Protein AF-A0A2H1HZN2-F1 (afdb_monomer_lite)

Secondary structure (DSSP, 8-state):
-HHHHHHHHHHHHHHHHHHHHHHHHHHHHHHHHHHHHHHHHHHTT--EEEEEEESS-HHHHHTTTEEEEEEEEEPPPTTEEEEEEEEEEEETTEEEEEEEEEEEPPPSS-EEEEEPTTS-EEEEEEETTEEEEEEEEEETTEEEEEETTEEEEEEE-SS-EEEEEEEEETTEEEEEEEES-SSPPPP-

pLDDT: mean 92.07, std 8.64, range [35.72, 98.5]

Structure (mmCIF, N/CA/C/O backbone):
data_AF-A0A2H1HZN2-F1
#
_entry.id   AF-A0A2H1HZN2-F1
#
loop_
_atom_site.group_PDB
_atom_site.id
_atom_site.type_symbol
_atom_site.label_atom_id
_atom_site.label_alt_id
_atom_site.label_comp_id
_atom_site.label_asym_id
_atom_site.label_entity_id
_atom_site.label_seq_id
_atom_site.pdbx_PDB_ins_code
_atom_site.Cartn_x
_atom_site.Cartn_y
_atom_site.Cartn_z
_atom_site.occupancy
_atom_site.B_iso_or_equiv
_atom_site.auth_seq_id
_atom_site.auth_comp_id
_atom_site.auth_asym_id
_atom_site.auth_atom_id
_atom_site.pdbx_PDB_model_num
ATOM 1 N N . MET A 1 1 ? 46.932 28.465 -27.391 1.00 61.44 1 MET A N 1
ATOM 2 C CA . MET A 1 1 ? 45.785 28.699 -26.481 1.00 61.44 1 MET A CA 1
ATOM 3 C C . MET A 1 1 ? 44.425 28.491 -27.150 1.00 61.44 1 MET A C 1
ATOM 5 O O . MET A 1 1 ? 43.665 27.688 -26.638 1.00 61.44 1 MET A O 1
ATOM 9 N N . LYS A 1 2 ? 44.124 29.087 -28.319 1.00 73.25 2 LYS A N 1
ATOM 10 C CA . LYS A 1 2 ? 42.821 28.905 -29.011 1.00 73.25 2 LYS A CA 1
ATOM 11 C C . LYS A 1 2 ? 42.416 27.439 -29.262 1.00 73.25 2 LYS A C 1
ATOM 13 O O . LYS A 1 2 ? 41.291 27.071 -28.968 1.00 73.25 2 LYS A O 1
ATOM 18 N N . LYS A 1 3 ? 43.339 26.586 -29.731 1.00 77.88 3 LYS A N 1
ATOM 19 C CA . LYS A 1 3 ? 43.066 25.153 -29.976 1.00 77.88 3 LYS A CA 1
ATOM 20 C C . LYS A 1 3 ? 42.706 24.377 -28.699 1.00 77.88 3 LYS A C 1
ATOM 22 O O . LYS A 1 3 ? 41.824 23.535 -28.736 1.00 77.88 3 LYS A O 1
ATOM 27 N N . ALA A 1 4 ? 43.360 24.699 -27.580 1.00 79.75 4 ALA A N 1
ATOM 28 C CA . ALA A 1 4 ? 43.078 24.082 -26.284 1.00 79.75 4 ALA A CA 1
ATOM 29 C C . ALA A 1 4 ? 41.713 24.523 -25.731 1.00 79.75 4 ALA A C 1
ATOM 31 O O . ALA A 1 4 ? 40.980 23.701 -25.199 1.00 79.75 4 ALA A O 1
ATOM 32 N N . ILE A 1 5 ? 41.343 25.794 -25.926 1.00 83.25 5 ILE A N 1
ATOM 33 C CA . ILE A 1 5 ? 40.023 26.315 -25.541 1.00 83.25 5 ILE A CA 1
ATOM 34 C C . ILE A 1 5 ? 38.917 25.665 -26.381 1.00 83.25 5 ILE A C 1
ATOM 36 O O . ILE A 1 5 ? 37.919 25.232 -25.824 1.00 83.25 5 ILE A O 1
ATOM 40 N N . ILE A 1 6 ? 39.106 25.535 -27.700 1.00 85.00 6 ILE A N 1
ATOM 41 C CA . ILE A 1 6 ? 38.133 24.863 -28.578 1.00 85.00 6 ILE A CA 1
ATOM 42 C C . ILE A 1 6 ? 37.958 23.398 -28.167 1.00 85.00 6 ILE A C 1
ATOM 44 O O . ILE A 1 6 ? 36.830 22.948 -28.024 1.00 85.00 6 ILE A O 1
ATOM 48 N N . ALA A 1 7 ? 39.055 22.672 -27.919 1.00 86.31 7 ALA A N 1
ATOM 49 C CA . ALA A 1 7 ? 38.982 21.289 -27.454 1.00 86.31 7 ALA A CA 1
ATOM 50 C C . ALA A 1 7 ? 38.235 21.172 -26.116 1.00 86.31 7 ALA A C 1
ATOM 52 O O . ALA A 1 7 ? 37.372 20.313 -25.980 1.00 86.31 7 ALA A O 1
ATOM 53 N N . LEU A 1 8 ? 38.511 22.065 -25.159 1.00 90.56 8 LEU A N 1
ATOM 54 C CA . LEU A 1 8 ? 37.821 22.088 -23.868 1.00 90.56 8 LEU A CA 1
ATOM 55 C C . LEU A 1 8 ? 36.315 22.342 -24.027 1.00 90.56 8 LEU A C 1
ATOM 57 O O . LEU A 1 8 ? 35.516 21.619 -23.441 1.00 90.56 8 LEU A O 1
ATOM 61 N N . VAL A 1 9 ? 35.928 23.334 -24.836 1.00 89.81 9 VAL A N 1
ATOM 62 C CA . VAL A 1 9 ? 34.516 23.651 -25.106 1.00 89.81 9 VAL A CA 1
ATOM 63 C C . VAL A 1 9 ? 33.816 22.468 -25.771 1.00 89.81 9 VAL A C 1
ATOM 65 O O . VAL A 1 9 ? 32.748 22.071 -25.316 1.00 89.81 9 VAL A O 1
ATOM 68 N N . SER A 1 10 ? 34.432 21.851 -26.783 1.00 89.62 10 SER A N 1
ATOM 69 C CA . SER A 1 10 ? 33.869 20.667 -27.438 1.00 89.62 10 SER A CA 1
ATOM 70 C C . SER A 1 10 ? 33.675 19.506 -26.462 1.00 89.62 10 SER A C 1
ATOM 72 O O . SER A 1 10 ? 32.612 18.890 -26.455 1.00 89.62 10 SER A O 1
ATOM 74 N N . THR A 1 11 ? 34.659 19.230 -25.600 1.00 92.00 11 THR A N 1
ATOM 75 C CA . THR A 1 11 ? 34.545 18.178 -24.579 1.00 92.00 11 THR A CA 1
ATOM 76 C C . THR A 1 11 ? 33.415 18.474 -23.593 1.00 92.00 11 THR A C 1
ATOM 78 O O . THR A 1 11 ? 32.626 17.583 -23.291 1.00 92.00 11 THR A O 1
ATOM 81 N N . LEU A 1 12 ? 33.282 19.721 -23.131 1.00 91.81 12 LEU A N 1
ATOM 82 C CA . LEU A 1 12 ? 32.188 20.122 -22.240 1.00 91.81 12 LEU A CA 1
ATOM 83 C C . LEU A 1 12 ? 30.815 19.966 -22.908 1.00 91.81 12 LEU A C 1
ATOM 85 O O . LEU A 1 12 ? 29.891 19.465 -22.272 1.00 91.81 12 LEU A O 1
ATOM 89 N N . CYS A 1 13 ? 30.682 20.325 -24.189 1.00 91.81 13 CYS A N 1
ATOM 90 C CA . CYS A 1 13 ? 29.445 20.117 -24.944 1.00 91.81 13 CYS A CA 1
ATOM 91 C C . CYS A 1 13 ? 29.079 18.630 -25.058 1.00 91.81 13 CYS A C 1
ATOM 93 O O . CYS A 1 13 ? 27.914 18.279 -24.885 1.00 91.81 13 CYS A O 1
ATOM 95 N N . ILE A 1 14 ? 30.060 17.755 -25.305 1.00 93.06 14 ILE A N 1
ATOM 96 C CA . ILE A 1 14 ? 29.836 16.302 -25.379 1.00 93.06 14 ILE A CA 1
ATOM 97 C C . ILE A 1 14 ? 29.375 15.759 -24.024 1.00 93.06 14 ILE A C 1
ATOM 99 O O . ILE A 1 14 ? 28.414 14.996 -23.969 1.00 93.06 14 ILE A O 1
ATOM 103 N N . ILE A 1 15 ? 30.017 16.175 -22.929 1.00 93.06 15 ILE A N 1
ATOM 104 C CA . ILE A 1 15 ? 29.627 15.762 -21.575 1.00 93.06 15 ILE A CA 1
ATOM 105 C C . ILE A 1 15 ? 28.197 16.221 -21.267 1.00 93.06 15 ILE A C 1
ATOM 107 O O . ILE A 1 15 ? 27.388 15.421 -20.805 1.00 93.06 15 ILE A O 1
ATOM 111 N N . ALA A 1 16 ? 27.860 17.478 -21.565 1.00 91.12 16 ALA A N 1
ATOM 112 C CA . ALA A 1 16 ? 26.515 18.006 -21.347 1.00 91.12 16 ALA A CA 1
ATOM 113 C C . ALA A 1 16 ? 25.455 17.239 -22.157 1.00 91.12 16 ALA A C 1
ATOM 115 O O . ALA A 1 16 ? 24.405 16.894 -21.617 1.00 91.12 16 ALA A O 1
ATOM 116 N N . ALA A 1 17 ? 25.746 16.917 -23.421 1.00 92.06 17 ALA A N 1
ATOM 117 C CA . ALA A 1 17 ? 24.857 16.120 -24.263 1.00 92.06 17 ALA A CA 1
ATOM 118 C C . ALA A 1 17 ? 24.671 14.693 -23.723 1.00 92.06 17 ALA A C 1
ATOM 120 O O . ALA A 1 17 ? 23.546 14.201 -23.676 1.00 92.06 17 ALA A O 1
ATOM 121 N N . ALA A 1 18 ? 25.749 14.047 -23.267 1.00 92.31 18 ALA A N 1
ATOM 122 C CA . ALA A 1 18 ? 25.690 12.707 -22.686 1.00 92.31 18 ALA A CA 1
ATOM 123 C C . ALA A 1 18 ? 24.858 12.676 -21.395 1.00 92.31 18 ALA A C 1
ATOM 125 O O . ALA A 1 18 ? 24.018 11.797 -21.222 1.00 92.31 18 ALA A O 1
ATOM 126 N N . ILE A 1 19 ? 25.037 13.667 -20.516 1.00 93.00 19 ILE A N 1
ATOM 127 C CA . ILE A 1 19 ? 24.232 13.812 -19.297 1.00 93.00 19 ILE A CA 1
ATOM 128 C C . ILE A 1 19 ? 22.758 14.038 -19.655 1.00 93.00 19 ILE A C 1
ATOM 130 O O . ILE A 1 19 ? 21.888 13.375 -19.097 1.00 93.00 19 ILE A O 1
ATOM 134 N N . GLY A 1 20 ? 22.471 14.928 -20.610 1.00 91.38 20 GLY A N 1
ATOM 135 C CA . GLY A 1 20 ? 21.105 15.176 -21.077 1.00 91.38 20 GLY A CA 1
ATOM 136 C C . GLY A 1 20 ? 20.430 13.913 -21.617 1.00 91.38 20 GLY A C 1
ATOM 137 O O . GLY A 1 20 ? 19.297 13.619 -21.246 1.00 91.38 20 GLY A O 1
ATOM 138 N N . ALA A 1 21 ? 21.145 13.124 -22.423 1.00 92.31 21 ALA A N 1
ATOM 139 C CA . ALA A 1 21 ? 20.649 11.849 -22.934 1.00 92.31 21 ALA A CA 1
ATOM 140 C C . ALA A 1 21 ? 20.349 10.843 -21.808 1.00 92.31 21 ALA A C 1
ATOM 142 O O . ALA A 1 21 ? 19.319 10.175 -21.857 1.00 92.31 21 ALA A O 1
ATOM 143 N N . LEU A 1 22 ? 21.193 10.773 -20.770 1.00 92.75 22 LEU A N 1
ATOM 144 C CA . LEU A 1 22 ? 20.953 9.911 -19.605 1.00 92.75 22 LEU A CA 1
ATOM 145 C C . LEU A 1 22 ? 19.683 10.303 -18.843 1.00 92.75 22 LEU A C 1
ATOM 147 O O . LEU A 1 22 ? 18.920 9.424 -18.460 1.00 92.75 22 LEU A O 1
ATOM 151 N N . PHE A 1 23 ? 19.420 11.600 -18.651 1.00 92.44 23 PHE A N 1
ATOM 152 C CA . PHE A 1 23 ? 18.186 12.056 -18.000 1.00 92.44 23 PHE A CA 1
ATOM 153 C C . PHE A 1 23 ? 16.933 11.707 -18.806 1.00 92.44 23 PHE A C 1
ATOM 155 O O . PHE A 1 23 ? 15.940 11.266 -18.230 1.00 92.44 23 PHE A O 1
ATOM 162 N N . VAL A 1 24 ? 16.978 11.885 -20.129 1.00 93.88 24 VAL A N 1
ATOM 163 C CA . VAL A 1 24 ? 15.860 11.512 -21.009 1.00 93.88 24 VAL A CA 1
ATOM 164 C C . VAL A 1 24 ? 15.622 10.006 -20.958 1.00 93.88 24 VAL A C 1
ATOM 166 O O . VAL A 1 24 ? 14.480 9.577 -20.820 1.00 93.88 24 VAL A O 1
ATOM 169 N N . TRP A 1 25 ? 16.687 9.206 -21.016 1.00 93.69 25 TRP A N 1
ATOM 170 C CA . TRP A 1 25 ? 16.576 7.753 -20.958 1.00 93.69 25 TRP A CA 1
ATOM 171 C C . TRP A 1 25 ? 16.045 7.260 -19.609 1.00 93.69 25 TRP A C 1
ATOM 173 O O . TRP A 1 25 ? 15.192 6.379 -19.575 1.00 93.69 25 TRP A O 1
ATOM 183 N N . GLU A 1 26 ? 16.477 7.866 -18.504 1.00 93.94 26 GLU A N 1
ATOM 184 C CA . GLU A 1 26 ? 15.952 7.583 -17.164 1.00 93.94 26 GLU A CA 1
ATOM 185 C C . GLU A 1 26 ? 14.452 7.872 -17.076 1.00 93.94 26 GLU A C 1
ATOM 187 O O . GLU A 1 26 ? 13.694 7.051 -16.565 1.00 93.94 26 GLU A O 1
ATOM 192 N N . HIS A 1 27 ? 14.006 9.005 -17.623 1.00 92.19 27 HIS A N 1
ATOM 193 C CA . HIS A 1 27 ? 12.590 9.356 -17.636 1.00 92.19 27 HIS A CA 1
ATOM 194 C C . HIS A 1 27 ? 11.760 8.409 -18.514 1.00 92.19 27 HIS A C 1
ATOM 196 O O . HIS A 1 27 ? 10.714 7.939 -18.080 1.00 92.19 27 HIS A O 1
ATOM 202 N N . GLN A 1 28 ? 12.241 8.077 -19.715 1.00 94.12 28 GLN A N 1
ATOM 203 C CA . GLN A 1 28 ? 11.567 7.119 -20.598 1.00 94.12 28 GLN A CA 1
ATOM 204 C C . GLN A 1 28 ? 11.519 5.710 -20.000 1.00 94.12 28 GLN A C 1
ATOM 206 O O . GLN A 1 28 ? 10.521 5.019 -20.166 1.00 94.12 28 GLN A O 1
ATOM 211 N N . SER A 1 29 ? 12.566 5.300 -19.281 1.00 93.81 29 SER A N 1
ATOM 212 C CA . SER A 1 29 ? 12.600 4.006 -18.591 1.00 93.81 29 SER A CA 1
ATOM 213 C C . SER A 1 29 ? 11.562 3.946 -17.474 1.00 93.81 29 SER A C 1
ATOM 215 O O . SER A 1 29 ? 10.915 2.919 -17.319 1.00 93.81 29 SER A O 1
ATOM 217 N N . LYS A 1 30 ? 11.353 5.051 -16.739 1.00 93.69 30 LYS A N 1
ATOM 218 C CA . LYS A 1 30 ? 10.265 5.145 -15.756 1.00 93.69 30 LYS A CA 1
ATOM 219 C C . LYS A 1 30 ? 8.899 4.953 -16.422 1.00 93.69 30 LYS A C 1
ATOM 221 O O . LYS A 1 30 ? 8.157 4.078 -16.002 1.00 93.69 30 LYS A O 1
ATOM 226 N N . LEU A 1 31 ? 8.613 5.713 -17.484 1.00 93.50 31 LEU A N 1
ATOM 227 C CA . LEU A 1 31 ? 7.335 5.626 -18.203 1.00 93.50 31 LEU A CA 1
ATOM 228 C C . LEU A 1 31 ? 7.083 4.227 -18.784 1.00 93.50 31 LEU A C 1
ATOM 230 O O . LEU A 1 31 ? 5.956 3.751 -18.769 1.00 93.50 31 LEU A O 1
ATOM 234 N N . ALA A 1 32 ? 8.128 3.560 -19.283 1.00 93.38 32 ALA A N 1
ATOM 235 C CA . ALA A 1 32 ? 8.012 2.195 -19.789 1.00 93.38 32 ALA A CA 1
ATOM 236 C C . ALA A 1 32 ? 7.636 1.200 -18.679 1.00 93.38 32 ALA A C 1
ATOM 238 O O . ALA A 1 32 ? 6.775 0.357 -18.897 1.00 93.38 32 ALA A O 1
ATOM 239 N N . LEU A 1 33 ? 8.240 1.316 -17.491 1.00 93.69 33 LEU A N 1
ATOM 240 C CA . LEU A 1 33 ? 7.896 0.467 -16.346 1.00 93.69 33 LEU A CA 1
ATOM 241 C C . LEU A 1 33 ? 6.492 0.773 -15.807 1.00 93.69 33 LEU A C 1
ATOM 243 O O . LEU A 1 33 ? 5.768 -0.151 -15.459 1.00 93.69 33 LEU A O 1
ATOM 247 N N . GLU A 1 34 ? 6.090 2.046 -15.758 1.00 94.75 34 GLU A N 1
ATOM 248 C CA . GLU A 1 34 ? 4.724 2.435 -15.371 1.00 94.75 34 GLU A CA 1
ATOM 249 C C . GLU A 1 34 ? 3.688 1.858 -16.340 1.00 94.75 34 GLU A C 1
ATOM 251 O O . GLU A 1 34 ? 2.706 1.286 -15.887 1.00 94.75 34 GLU A O 1
ATOM 256 N N . SER A 1 35 ? 3.957 1.906 -17.649 1.00 93.44 35 SER A N 1
ATOM 257 C CA . SER A 1 35 ? 3.099 1.295 -18.673 1.00 93.44 35 SER A CA 1
ATOM 258 C C . SER A 1 35 ? 2.982 -0.224 -18.517 1.00 93.44 35 SER A C 1
ATOM 260 O O . SER A 1 35 ? 1.902 -0.761 -18.712 1.00 93.44 35 SER A O 1
ATOM 262 N N . GLN A 1 36 ? 4.057 -0.930 -18.144 1.00 92.69 36 GLN A N 1
ATOM 263 C CA . GLN A 1 36 ? 3.981 -2.375 -17.879 1.00 92.69 36 GLN A CA 1
ATOM 264 C C . GLN A 1 36 ? 3.103 -2.695 -16.667 1.00 92.69 36 GLN A C 1
ATOM 266 O O . GLN A 1 36 ? 2.398 -3.700 -16.656 1.00 92.69 36 GLN A O 1
ATOM 271 N N . VAL A 1 37 ? 3.167 -1.854 -15.631 1.00 94.06 37 VAL A N 1
ATOM 272 C CA . VAL A 1 37 ? 2.307 -2.003 -14.454 1.00 94.06 37 VAL A CA 1
ATOM 273 C C . VAL A 1 37 ? 0.859 -1.690 -14.814 1.00 94.06 37 VAL A C 1
ATOM 275 O O . VAL A 1 37 ? -0.022 -2.416 -14.375 1.00 94.06 37 VAL A O 1
ATOM 278 N N . GLU A 1 38 ? 0.608 -0.663 -15.623 1.00 94.25 38 GLU A N 1
ATOM 279 C CA . GLU A 1 38 ? -0.727 -0.342 -16.141 1.00 94.25 38 GLU A CA 1
ATOM 280 C C . GLU A 1 38 ? -1.320 -1.529 -16.916 1.00 94.25 38 GLU A C 1
ATOM 282 O O . GLU A 1 38 ? -2.392 -2.003 -16.555 1.00 94.25 38 GLU A O 1
ATOM 287 N N . ASP A 1 39 ? -0.572 -2.110 -17.863 1.00 92.75 39 ASP A N 1
ATOM 288 C CA . ASP A 1 39 ? -1.002 -3.298 -18.618 1.00 92.75 39 ASP A CA 1
ATOM 289 C C . ASP A 1 39 ? -1.309 -4.498 -17.698 1.00 92.75 39 ASP A C 1
ATOM 291 O O . ASP A 1 39 ? -2.273 -5.238 -17.916 1.00 92.75 39 ASP A O 1
ATOM 295 N N . PHE A 1 40 ? -0.491 -4.703 -16.656 1.00 92.69 40 PHE A N 1
ATOM 296 C CA . PHE A 1 40 ? -0.736 -5.732 -15.647 1.00 92.69 40 PHE A CA 1
ATOM 297 C C . PHE A 1 40 ? -2.048 -5.472 -14.897 1.00 92.69 40 PHE A C 1
ATOM 299 O O . PHE A 1 40 ? -2.872 -6.374 -14.797 1.00 92.69 40 PHE A O 1
ATOM 306 N N . LEU A 1 41 ? -2.273 -4.251 -14.406 1.00 92.25 41 LEU A N 1
ATOM 307 C CA . LEU A 1 41 ? -3.475 -3.890 -13.647 1.00 92.25 41 LEU A CA 1
ATOM 308 C C . LEU A 1 41 ? -4.754 -3.940 -14.495 1.00 92.25 41 LEU A C 1
ATOM 310 O O . LEU A 1 41 ? -5.794 -4.375 -13.995 1.00 92.25 41 LEU A O 1
ATOM 314 N N . ASP A 1 42 ? -4.670 -3.574 -15.773 1.00 91.06 42 ASP A N 1
ATOM 315 C CA . ASP A 1 42 ? -5.772 -3.688 -16.731 1.00 91.06 42 ASP A CA 1
ATOM 316 C C . ASP A 1 42 ? -6.197 -5.151 -16.912 1.00 91.06 42 ASP A C 1
ATOM 318 O O . ASP A 1 42 ? -7.389 -5.470 -16.900 1.00 91.06 42 ASP A O 1
ATOM 322 N N . ALA A 1 43 ? -5.232 -6.075 -16.995 1.00 88.38 43 ALA A N 1
ATOM 323 C CA . ALA A 1 43 ? -5.516 -7.511 -17.026 1.00 88.38 43 ALA A CA 1
ATOM 324 C C . ALA A 1 43 ? -6.193 -8.016 -15.733 1.00 88.38 43 ALA A C 1
ATOM 326 O O . ALA A 1 43 ? -6.837 -9.067 -15.742 1.00 88.38 43 ALA A O 1
ATOM 327 N N . CYS A 1 44 ? -6.072 -7.258 -14.642 1.00 86.50 44 CYS A N 1
ATOM 328 C CA . CYS A 1 44 ? -6.643 -7.532 -13.327 1.00 86.50 44 CYS A CA 1
ATOM 329 C C . CYS A 1 44 ? -7.977 -6.831 -13.046 1.00 86.50 44 CYS A C 1
ATOM 331 O O . CYS A 1 44 ? -8.449 -6.907 -11.908 1.00 86.50 44 CYS A O 1
ATOM 333 N N . ASP A 1 45 ? -8.558 -6.113 -14.016 1.00 87.62 45 ASP A N 1
ATOM 334 C CA . ASP A 1 45 ? -9.752 -5.269 -13.814 1.00 87.62 45 ASP A CA 1
ATOM 335 C C . ASP A 1 45 ? -9.598 -4.315 -12.604 1.00 87.62 45 ASP A C 1
ATOM 337 O O . ASP A 1 45 ? -10.498 -4.139 -11.768 1.00 87.62 45 ASP A O 1
ATOM 341 N N . THR A 1 46 ? -8.390 -3.761 -12.456 1.00 88.44 46 THR A N 1
ATOM 342 C CA . THR A 1 46 ? -8.010 -2.897 -11.337 1.00 88.44 46 THR A CA 1
ATOM 343 C C . THR A 1 46 ? -7.696 -1.494 -11.832 1.00 88.44 46 THR A C 1
ATOM 345 O O . THR A 1 46 ? -6.645 -1.244 -12.409 1.00 88.44 46 THR A O 1
ATOM 348 N N . ASP A 1 47 ? -8.591 -0.556 -11.531 1.00 87.06 47 ASP A N 1
ATOM 349 C CA . ASP A 1 47 ? -8.427 0.840 -11.922 1.00 87.06 47 ASP A CA 1
ATOM 350 C C . ASP A 1 47 ? -7.425 1.566 -11.008 1.00 87.06 47 ASP A C 1
ATOM 352 O O . ASP A 1 47 ? -7.689 1.810 -9.821 1.00 87.06 47 ASP A O 1
ATOM 356 N N . ALA A 1 48 ? -6.285 1.962 -11.575 1.00 92.38 48 ALA A N 1
ATOM 357 C CA . ALA A 1 48 ? -5.319 2.831 -10.916 1.00 92.38 48 ALA A CA 1
ATOM 358 C C . ALA A 1 48 ? -5.664 4.311 -11.124 1.00 92.38 48 ALA A C 1
ATOM 360 O O . ALA A 1 48 ? -5.963 4.764 -12.226 1.00 92.38 48 ALA A O 1
ATOM 361 N N . THR A 1 49 ? -5.557 5.099 -10.059 1.00 93.69 49 THR A N 1
ATOM 362 C CA . THR A 1 49 ? -5.634 6.568 -10.126 1.00 93.69 49 THR A CA 1
ATOM 363 C C . THR A 1 49 ? -4.253 7.212 -10.226 1.00 93.69 49 THR A C 1
ATOM 365 O O . THR A 1 49 ? -4.117 8.317 -10.753 1.00 93.69 49 THR A O 1
ATOM 368 N N . SER A 1 50 ? -3.227 6.520 -9.729 1.00 95.56 50 SER A N 1
ATOM 369 C CA . SER A 1 50 ? -1.823 6.917 -9.801 1.00 95.56 50 SER A CA 1
ATOM 370 C C . SER A 1 50 ? -0.935 5.677 -9.718 1.00 95.56 50 SER A C 1
ATOM 372 O O . SER A 1 50 ? -1.237 4.751 -8.967 1.00 95.56 50 SER A O 1
ATOM 374 N N . ILE A 1 51 ? 0.171 5.675 -10.462 1.00 96.00 51 ILE A N 1
ATOM 375 C CA . ILE A 1 51 ? 1.194 4.624 -10.458 1.00 96.00 51 ILE A CA 1
ATOM 376 C C . ILE A 1 51 ? 2.540 5.307 -10.210 1.00 96.00 51 ILE A C 1
ATOM 378 O O . ILE A 1 51 ? 2.863 6.294 -10.865 1.00 96.00 51 ILE A O 1
ATOM 382 N N . ASP A 1 52 ? 3.324 4.798 -9.260 1.00 95.12 52 ASP A N 1
ATOM 383 C CA . ASP A 1 52 ? 4.686 5.264 -8.999 1.00 95.12 52 ASP A CA 1
ATOM 384 C C . ASP A 1 52 ? 5.643 4.087 -8.804 1.00 95.12 52 ASP A C 1
ATOM 386 O O . ASP A 1 52 ? 5.738 3.477 -7.730 1.00 95.12 52 ASP A O 1
ATOM 390 N N . VAL A 1 53 ? 6.382 3.777 -9.869 1.00 93.69 53 VAL A N 1
ATOM 391 C CA . VAL A 1 53 ? 7.444 2.768 -9.842 1.00 93.69 53 VAL A CA 1
ATOM 392 C C . VAL A 1 53 ? 8.596 3.282 -8.987 1.00 93.69 53 VAL A C 1
ATOM 394 O O . VAL A 1 53 ? 9.170 4.339 -9.254 1.00 93.69 53 VAL A O 1
ATOM 397 N N . HIS A 1 54 ? 8.963 2.514 -7.967 1.00 90.31 54 HIS A N 1
ATOM 398 C CA . HIS A 1 54 ? 10.069 2.812 -7.071 1.00 90.31 54 HIS A CA 1
ATOM 399 C C . HIS A 1 54 ? 11.344 2.054 -7.443 1.00 90.31 54 HIS A C 1
ATOM 401 O O . HIS A 1 54 ? 11.332 1.004 -8.078 1.00 90.31 54 HIS A O 1
ATOM 407 N N . GLY A 1 55 ? 12.476 2.599 -6.990 1.00 83.62 55 GLY A N 1
ATOM 408 C CA . GLY A 1 55 ? 13.800 2.022 -7.218 1.00 83.62 55 GLY A CA 1
ATOM 409 C C . GLY A 1 55 ? 14.523 2.694 -8.380 1.00 83.62 55 GLY A C 1
ATOM 410 O O . GLY A 1 55 ? 14.441 2.282 -9.528 1.00 83.62 55 GLY A O 1
ATOM 411 N N . ARG A 1 56 ? 15.305 3.732 -8.077 1.00 86.69 56 ARG A N 1
ATOM 412 C CA . ARG A 1 56 ? 16.199 4.366 -9.057 1.00 86.69 56 ARG A CA 1
ATOM 413 C C . ARG A 1 56 ? 17.572 3.682 -9.069 1.00 86.69 56 ARG A C 1
ATOM 415 O O . ARG A 1 56 ? 18.019 3.240 -8.009 1.00 86.69 56 ARG A O 1
ATOM 422 N N . PRO A 1 57 ? 18.294 3.664 -10.206 1.00 89.00 57 PRO A N 1
ATOM 423 C CA . PRO A 1 57 ? 17.927 4.248 -11.502 1.00 89.00 57 PRO A CA 1
ATOM 424 C C . PRO A 1 57 ? 17.033 3.330 -12.351 1.00 89.00 57 PRO A C 1
ATOM 426 O O . PRO A 1 57 ? 17.324 2.142 -12.491 1.00 89.00 57 PRO A O 1
ATOM 429 N N . TYR A 1 58 ? 15.999 3.895 -12.974 1.00 91.25 58 TYR A N 1
ATOM 430 C CA . TYR A 1 58 ? 14.990 3.157 -13.748 1.00 91.25 58 TYR A CA 1
ATOM 431 C C . TYR A 1 58 ? 15.560 2.445 -14.975 1.00 91.25 58 TYR A C 1
ATOM 433 O O . TYR A 1 58 ? 15.068 1.384 -15.347 1.00 91.25 58 TYR A O 1
ATOM 441 N N . ILE A 1 59 ? 16.630 2.973 -15.577 1.00 90.06 59 ILE A N 1
ATOM 442 C CA . ILE A 1 59 ? 17.277 2.344 -16.744 1.00 90.06 59 ILE A CA 1
ATOM 443 C C . ILE A 1 59 ? 17.690 0.894 -16.451 1.00 90.06 59 ILE A C 1
ATOM 445 O O . ILE A 1 59 ? 17.547 0.027 -17.309 1.00 90.06 59 ILE A O 1
ATOM 449 N N . LEU A 1 60 ? 18.196 0.606 -15.245 1.00 90.62 60 LEU A N 1
ATOM 450 C CA . LEU A 1 60 ? 18.647 -0.746 -14.892 1.00 90.62 60 LEU A CA 1
ATOM 451 C C . LEU A 1 60 ? 17.487 -1.735 -14.761 1.00 90.62 60 LEU A C 1
ATOM 453 O O . LEU A 1 60 ? 17.656 -2.911 -15.072 1.00 90.62 60 LEU A O 1
ATOM 457 N N . TYR A 1 61 ? 16.339 -1.247 -14.303 1.00 89.50 61 TYR A N 1
ATOM 458 C CA . TYR A 1 61 ? 15.109 -2.013 -14.143 1.00 89.50 61 TYR A CA 1
ATOM 459 C C . TYR A 1 61 ? 14.446 -2.269 -15.497 1.00 89.50 61 TYR A C 1
ATOM 461 O O . TYR A 1 61 ? 14.175 -3.417 -15.833 1.00 89.50 61 TYR A O 1
ATOM 469 N N . ALA A 1 62 ? 14.342 -1.241 -16.345 1.00 88.88 62 ALA A N 1
ATOM 470 C CA . ALA A 1 62 ? 13.841 -1.378 -17.712 1.00 88.88 62 ALA A CA 1
ATOM 471 C C . ALA A 1 62 ? 14.712 -2.313 -18.573 1.00 88.88 62 ALA A C 1
ATOM 473 O O . ALA A 1 62 ? 14.194 -3.083 -19.370 1.00 88.88 62 ALA A O 1
ATOM 474 N N . MET A 1 63 ? 16.039 -2.315 -18.391 1.00 89.69 63 MET A N 1
ATOM 475 C CA . MET A 1 63 ? 16.927 -3.276 -19.070 1.00 89.69 63 MET A CA 1
ATOM 476 C C . MET A 1 63 ? 16.682 -4.738 -18.678 1.00 89.69 63 MET A C 1
ATOM 478 O O . MET A 1 63 ? 17.072 -5.634 -19.426 1.00 89.69 63 MET A O 1
ATOM 482 N N . ARG A 1 64 ? 16.123 -4.977 -17.490 1.00 89.19 64 ARG A N 1
ATOM 483 C CA . ARG A 1 64 ? 15.790 -6.309 -16.973 1.00 89.19 64 ARG A CA 1
ATOM 484 C C . ARG A 1 64 ? 14.324 -6.668 -17.176 1.00 89.19 64 ARG A C 1
ATOM 486 O O . ARG A 1 64 ? 13.949 -7.766 -16.793 1.00 89.19 64 ARG A O 1
ATOM 493 N N . ASP A 1 65 ? 13.545 -5.749 -17.741 1.00 88.31 65 ASP A N 1
ATOM 494 C CA . ASP A 1 65 ? 12.096 -5.865 -17.874 1.00 88.31 65 ASP A CA 1
ATOM 495 C C . ASP A 1 65 ? 11.408 -6.184 -16.536 1.00 88.31 65 ASP A C 1
ATOM 497 O O . ASP A 1 65 ? 10.591 -7.094 -16.419 1.00 88.31 65 ASP A O 1
ATOM 501 N N . SER A 1 66 ? 11.839 -5.484 -15.478 1.00 90.88 66 SER A N 1
ATOM 502 C CA . SER A 1 66 ? 11.388 -5.765 -14.116 1.00 90.88 66 SER A CA 1
ATOM 503 C C . SER A 1 66 ? 11.218 -4.501 -13.278 1.00 90.88 66 SER A C 1
ATOM 505 O O . SER A 1 66 ? 12.154 -3.704 -13.217 1.00 90.88 66 SER A O 1
ATOM 507 N N . ALA A 1 67 ? 10.114 -4.369 -12.543 1.00 90.25 67 ALA A N 1
ATOM 508 C CA . ALA A 1 67 ? 9.893 -3.324 -11.539 1.00 90.25 67 ALA A CA 1
ATOM 509 C C . ALA A 1 67 ? 9.848 -3.933 -10.129 1.00 90.25 67 ALA A C 1
ATOM 511 O O . ALA A 1 67 ? 8.929 -4.678 -9.820 1.00 90.25 67 ALA A O 1
ATOM 512 N N . ASP A 1 68 ? 10.817 -3.626 -9.259 1.00 91.75 68 ASP A N 1
ATOM 513 C CA . ASP A 1 68 ? 10.947 -4.278 -7.939 1.00 91.75 68 ASP A CA 1
ATOM 514 C C . ASP A 1 68 ? 9.828 -3.917 -6.949 1.00 91.75 68 ASP A C 1
ATOM 516 O O . ASP A 1 68 ? 9.400 -4.758 -6.155 1.00 91.75 68 ASP A O 1
ATOM 520 N N . LEU A 1 69 ? 9.380 -2.664 -6.957 1.00 95.56 69 LEU A N 1
ATOM 521 C CA . LEU A 1 69 ? 8.277 -2.202 -6.127 1.00 95.56 69 LEU A CA 1
ATOM 522 C C . LEU A 1 69 ? 7.559 -1.064 -6.836 1.00 95.56 69 LEU A C 1
ATOM 524 O O . LEU A 1 69 ? 8.188 -0.070 -7.195 1.00 95.56 69 LEU A O 1
ATOM 528 N N . THR A 1 70 ? 6.246 -1.179 -6.955 1.00 96.00 70 THR A N 1
ATOM 529 C CA . THR A 1 70 ? 5.401 -0.116 -7.493 1.00 96.00 70 THR A CA 1
ATOM 530 C C . THR A 1 70 ? 4.292 0.192 -6.508 1.00 96.00 70 THR A C 1
ATOM 532 O O . THR A 1 70 ? 3.624 -0.724 -6.031 1.00 96.00 70 THR A O 1
ATOM 535 N N . TYR A 1 71 ? 4.098 1.476 -6.210 1.00 96.62 71 TYR A N 1
ATOM 536 C CA . TYR A 1 71 ? 2.944 1.950 -5.453 1.00 96.62 71 TYR A CA 1
ATOM 537 C C . TYR A 1 71 ? 1.849 2.354 -6.430 1.00 96.62 71 TYR A C 1
ATOM 539 O O . TYR A 1 71 ? 2.103 3.093 -7.379 1.00 96.62 71 TYR A O 1
ATOM 547 N N . VAL A 1 72 ? 0.643 1.867 -6.193 1.00 97.25 72 VAL A N 1
ATOM 548 C CA . VAL A 1 72 ? -0.524 2.090 -7.038 1.00 97.25 72 VAL A CA 1
ATOM 549 C C . VAL A 1 72 ? -1.637 2.610 -6.144 1.00 97.25 72 VAL A C 1
ATOM 551 O O . VAL A 1 72 ? -2.094 1.897 -5.255 1.00 97.25 72 VAL A O 1
ATOM 554 N N . ASP A 1 73 ? -2.070 3.845 -6.357 1.00 96.75 73 ASP A N 1
ATOM 555 C CA . ASP A 1 73 ? -3.217 4.388 -5.633 1.00 96.75 73 ASP A CA 1
ATOM 556 C C . ASP A 1 73 ? -4.499 3.977 -6.362 1.00 96.75 73 ASP A C 1
ATOM 558 O O . ASP A 1 73 ? -4.662 4.239 -7.558 1.00 96.75 73 ASP A O 1
ATOM 562 N N . LEU A 1 74 ? -5.414 3.337 -5.644 1.00 95.38 74 LEU A N 1
ATOM 563 C CA . LEU A 1 74 ? -6.673 2.830 -6.178 1.00 95.38 74 LEU A CA 1
ATOM 564 C C . LEU A 1 74 ? -7.810 3.833 -5.974 1.00 95.38 74 LEU A C 1
ATOM 566 O O . LEU A 1 74 ? -7.736 4.750 -5.151 1.00 95.38 74 LEU A O 1
ATOM 570 N N . ALA A 1 75 ? -8.892 3.649 -6.729 1.00 93.62 75 ALA A N 1
ATOM 571 C CA . ALA A 1 75 ? -10.110 4.418 -6.521 1.00 93.62 75 ALA A CA 1
ATOM 572 C C . ALA A 1 75 ? -10.685 4.164 -5.116 1.00 93.62 75 ALA A C 1
ATOM 574 O O . ALA A 1 75 ? -10.851 3.021 -4.689 1.00 93.62 75 ALA A O 1
ATOM 575 N N . LEU A 1 76 ? -11.016 5.245 -4.407 1.00 94.69 76 LEU A N 1
ATOM 576 C CA . LEU A 1 76 ? -11.546 5.162 -3.049 1.00 94.69 76 LEU A CA 1
ATOM 577 C C . LEU A 1 76 ? -12.979 4.627 -3.036 1.00 94.69 76 LEU A C 1
ATOM 579 O O . LEU A 1 76 ? -13.816 5.005 -3.859 1.00 94.69 76 LEU A O 1
ATOM 583 N N . GLN A 1 77 ? -13.273 3.814 -2.028 1.00 94.81 77 GLN A N 1
ATOM 584 C CA . GLN A 1 77 ? -14.631 3.405 -1.685 1.00 94.81 77 GLN A CA 1
ATOM 585 C C . GLN A 1 77 ? -15.168 4.261 -0.528 1.00 94.81 77 GLN A C 1
ATOM 587 O O . GLN A 1 77 ? -14.414 4.919 0.193 1.00 94.81 77 GLN A O 1
ATOM 592 N N . ALA A 1 78 ? -16.488 4.278 -0.344 1.00 93.69 78 ALA A N 1
ATOM 593 C CA . ALA A 1 78 ? -17.111 5.058 0.723 1.00 93.69 78 ALA A CA 1
ATOM 594 C C . ALA A 1 78 ? -16.568 4.655 2.110 1.00 93.69 78 ALA A C 1
ATOM 596 O O . ALA A 1 78 ? -16.513 3.472 2.432 1.00 93.69 78 ALA A O 1
ATOM 597 N N . GLY A 1 79 ? -16.192 5.644 2.929 1.00 93.19 79 GLY A N 1
ATOM 598 C CA . GLY A 1 79 ? -15.605 5.426 4.259 1.00 93.19 79 GLY A CA 1
ATOM 599 C C . GLY A 1 79 ? -14.101 5.127 4.257 1.00 93.19 79 GLY A C 1
ATOM 600 O O . GLY A 1 79 ? -13.553 4.778 5.303 1.00 93.19 79 GLY A O 1
ATOM 601 N N . THR A 1 80 ? -13.437 5.253 3.102 1.00 97.00 80 THR A N 1
ATOM 602 C CA . THR A 1 80 ? -11.976 5.179 2.975 1.00 97.00 80 THR A CA 1
ATOM 603 C C . THR A 1 80 ? -11.405 6.502 2.483 1.00 97.00 80 THR A C 1
ATOM 605 O O . THR A 1 80 ? -12.020 7.192 1.669 1.00 97.00 80 THR A O 1
ATOM 608 N N . ASN A 1 81 ? -10.203 6.836 2.950 1.00 96.44 81 ASN A N 1
ATOM 609 C CA . ASN A 1 81 ? -9.477 8.040 2.535 1.00 96.44 81 ASN A CA 1
ATOM 610 C C . ASN A 1 81 ? -8.148 7.745 1.834 1.00 96.44 81 ASN A C 1
ATOM 612 O O . ASN A 1 81 ? -7.565 8.638 1.215 1.00 96.44 81 ASN A O 1
ATOM 616 N N . LYS A 1 82 ? -7.683 6.496 1.898 1.00 97.12 82 LYS A N 1
ATOM 617 C CA . LYS A 1 82 ? -6.544 6.014 1.129 1.00 97.12 82 LYS A CA 1
ATOM 618 C C . LYS A 1 82 ? -6.733 4.543 0.800 1.00 97.12 82 LYS A C 1
ATOM 620 O O . LYS A 1 82 ? -7.131 3.760 1.656 1.00 97.12 82 LYS A O 1
ATOM 625 N N . ASP A 1 83 ? -6.385 4.177 -0.421 1.00 97.25 83 ASP A N 1
ATOM 626 C CA . ASP A 1 83 ? -6.358 2.798 -0.872 1.00 97.25 83 ASP A CA 1
ATOM 627 C C . ASP A 1 83 ? -5.148 2.627 -1.785 1.00 97.25 83 ASP A C 1
ATOM 629 O O . ASP A 1 83 ? -5.043 3.301 -2.809 1.00 97.25 83 ASP A O 1
ATOM 633 N N . GLN A 1 84 ? -4.181 1.821 -1.358 1.00 97.56 84 GLN A N 1
ATOM 634 C CA . GLN A 1 84 ? -2.899 1.704 -2.037 1.00 97.56 84 GLN A CA 1
ATOM 635 C C . GLN A 1 84 ? -2.490 0.244 -2.182 1.00 97.56 84 GLN A C 1
ATOM 637 O O . GLN A 1 84 ? -2.306 -0.464 -1.195 1.00 97.56 84 GLN A O 1
ATOM 642 N N . LEU A 1 85 ? -2.287 -0.182 -3.421 1.00 97.00 85 LEU A N 1
ATOM 643 C CA . LEU A 1 85 ? -1.730 -1.471 -3.791 1.00 97.00 85 LEU A CA 1
ATOM 644 C C . LEU A 1 85 ? -0.217 -1.338 -4.009 1.00 97.00 85 LEU A C 1
ATOM 646 O O . LEU A 1 85 ? 0.268 -0.407 -4.646 1.00 97.00 85 LEU A O 1
ATOM 650 N N . LEU A 1 86 ? 0.539 -2.283 -3.473 1.00 97.06 86 LEU A N 1
ATOM 651 C CA . LEU A 1 86 ? 1.960 -2.471 -3.706 1.00 97.06 86 LEU A CA 1
ATOM 652 C C . LEU A 1 86 ? 2.125 -3.703 -4.583 1.00 97.06 86 LEU A C 1
ATOM 654 O O . LEU A 1 86 ? 1.802 -4.821 -4.171 1.00 97.06 86 LEU A O 1
ATOM 658 N N . VAL A 1 87 ? 2.675 -3.487 -5.773 1.00 96.19 87 VAL A N 1
ATOM 659 C CA . VAL A 1 87 ? 3.102 -4.560 -6.667 1.00 96.19 87 VAL A CA 1
ATOM 660 C C . VAL A 1 87 ? 4.567 -4.846 -6.366 1.00 96.19 87 VAL A C 1
ATOM 662 O O . VAL A 1 87 ? 5.439 -4.019 -6.642 1.00 96.19 87 VAL A O 1
ATOM 665 N N . HIS A 1 88 ? 4.840 -5.991 -5.745 1.00 95.38 88 HIS A N 1
ATOM 666 C CA . HIS A 1 88 ? 6.198 -6.442 -5.470 1.00 95.38 88 HIS A CA 1
ATOM 667 C C . HIS A 1 88 ? 6.706 -7.269 -6.641 1.00 95.38 88 HIS A C 1
ATOM 669 O O . HIS A 1 88 ? 6.128 -8.308 -6.944 1.00 95.38 88 HIS A O 1
ATOM 675 N N . ARG A 1 89 ? 7.814 -6.818 -7.232 1.00 93.06 89 ARG A N 1
ATOM 676 C CA . ARG A 1 89 ? 8.493 -7.415 -8.383 1.00 93.06 89 ARG A CA 1
ATOM 677 C C . ARG A 1 89 ? 7.530 -7.823 -9.496 1.00 93.06 89 ARG A C 1
ATOM 679 O O . ARG A 1 89 ? 7.076 -8.957 -9.532 1.00 93.06 89 ARG A O 1
ATOM 686 N N . LEU A 1 90 ? 7.288 -6.910 -10.428 1.00 92.94 90 LEU A N 1
ATOM 687 C CA . LEU A 1 90 ? 6.624 -7.216 -11.689 1.00 92.94 90 LEU A CA 1
ATOM 688 C C . LEU A 1 90 ? 7.673 -7.542 -12.753 1.00 92.94 90 LEU A C 1
ATOM 690 O O . LEU A 1 90 ? 8.565 -6.728 -12.982 1.00 92.94 90 LEU A O 1
ATOM 694 N N . SER A 1 91 ? 7.560 -8.696 -13.403 1.00 92.31 91 SER A N 1
ATOM 695 C CA . SER A 1 91 ? 8.353 -9.076 -14.582 1.00 92.31 91 SER A CA 1
ATOM 696 C C . SER A 1 91 ? 7.567 -10.063 -15.433 1.00 92.31 91 SER A C 1
ATOM 698 O O . SER A 1 91 ? 6.877 -10.911 -14.875 1.00 92.31 91 SER A O 1
ATOM 700 N N . ASP A 1 92 ? 7.666 -9.977 -16.761 1.00 87.25 92 ASP A N 1
ATOM 701 C CA . ASP A 1 92 ? 6.928 -10.859 -17.681 1.00 87.25 92 ASP A CA 1
ATOM 702 C C . ASP A 1 92 ? 5.406 -10.905 -17.390 1.00 87.25 92 ASP A C 1
ATOM 704 O O . ASP A 1 92 ? 4.763 -11.945 -17.516 1.00 87.25 92 ASP A O 1
ATOM 708 N N . SER A 1 93 ? 4.815 -9.767 -16.994 1.00 85.56 93 SER A N 1
ATOM 709 C CA . SER A 1 93 ? 3.400 -9.644 -16.572 1.00 85.56 93 SER A CA 1
ATOM 710 C C . SER A 1 93 ? 3.009 -10.462 -15.330 1.00 85.56 93 SER A C 1
ATOM 712 O O . SER A 1 93 ? 1.825 -10.680 -15.089 1.00 85.56 93 SER A O 1
ATOM 714 N N . HIS A 1 94 ? 3.983 -10.903 -14.534 1.00 89.31 94 HIS A N 1
ATOM 715 C CA . HIS A 1 94 ? 3.764 -11.627 -13.286 1.00 89.31 94 HIS A CA 1
ATOM 716 C C . HIS A 1 94 ? 4.333 -10.842 -12.105 1.00 89.31 94 HIS A C 1
ATOM 718 O O . HIS A 1 94 ? 5.478 -10.382 -12.153 1.00 89.31 94 HIS A O 1
ATOM 724 N N . ALA A 1 95 ? 3.528 -10.689 -11.054 1.00 93.38 95 ALA A N 1
ATOM 725 C CA . ALA A 1 95 ? 3.959 -10.110 -9.790 1.00 93.38 95 ALA A CA 1
ATOM 726 C C . ALA A 1 95 ? 4.356 -11.221 -8.808 1.00 93.38 95 ALA A C 1
ATOM 728 O O . ALA A 1 95 ? 3.636 -12.203 -8.663 1.00 93.38 95 ALA A O 1
ATOM 729 N N . ASP A 1 96 ? 5.451 -11.043 -8.066 1.00 94.31 96 ASP A N 1
ATOM 730 C CA . ASP A 1 96 ? 5.819 -11.993 -7.005 1.00 94.31 96 ASP A CA 1
ATOM 731 C C . ASP A 1 96 ? 4.810 -11.953 -5.845 1.00 94.31 96 ASP A C 1
ATOM 733 O O . ASP A 1 96 ? 4.550 -12.964 -5.188 1.00 94.31 96 ASP A O 1
ATOM 737 N N . ARG A 1 97 ? 4.299 -10.755 -5.527 1.00 94.88 97 ARG A N 1
ATOM 738 C CA . ARG A 1 97 ? 3.365 -10.532 -4.419 1.00 94.88 97 ARG A CA 1
ATOM 739 C C . ARG A 1 97 ? 2.584 -9.234 -4.589 1.00 94.88 97 ARG A C 1
ATOM 741 O O . ARG A 1 97 ? 3.144 -8.213 -4.988 1.00 94.88 97 ARG A O 1
ATOM 748 N N . LEU A 1 98 ? 1.326 -9.252 -4.161 1.00 96.12 98 LEU A N 1
ATOM 749 C CA . LEU A 1 98 ? 0.476 -8.071 -4.062 1.00 96.12 98 LEU A CA 1
ATOM 750 C C . LEU A 1 98 ? 0.100 -7.811 -2.600 1.00 96.12 98 LEU A C 1
ATOM 752 O O . LEU A 1 98 ? -0.449 -8.680 -1.919 1.00 96.12 98 LEU A O 1
ATOM 756 N N . THR A 1 99 ? 0.389 -6.604 -2.120 1.00 96.88 99 THR A N 1
ATOM 757 C C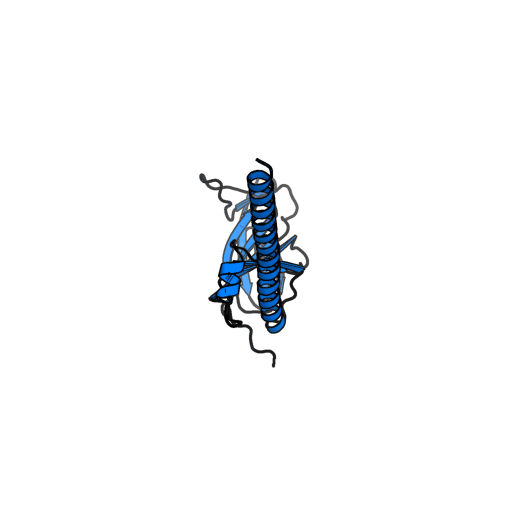A . THR A 1 99 ? 0.029 -6.151 -0.769 1.00 96.88 99 THR A CA 1
ATOM 758 C C . THR A 1 99 ? -0.803 -4.888 -0.889 1.00 96.88 99 THR A C 1
ATOM 760 O O . THR A 1 99 ? -0.415 -3.981 -1.610 1.00 96.88 99 THR A O 1
ATOM 763 N N . ARG A 1 100 ? -1.933 -4.784 -0.194 1.00 97.12 100 ARG A N 1
ATOM 764 C CA . ARG A 1 100 ? -2.802 -3.603 -0.246 1.00 97.12 100 ARG A CA 1
ATOM 765 C C . ARG A 1 100 ? -2.999 -3.019 1.138 1.00 97.12 100 ARG A C 1
ATOM 767 O O . ARG A 1 100 ? -3.202 -3.743 2.105 1.00 97.12 100 ARG A O 1
ATOM 774 N N . PHE A 1 101 ? -2.950 -1.700 1.212 1.00 98.19 101 PHE A N 1
ATOM 775 C CA . PHE A 1 101 ? -3.214 -0.925 2.409 1.00 98.19 101 PHE A CA 1
ATOM 776 C C . PHE A 1 101 ? -4.472 -0.106 2.182 1.00 98.19 101 PHE A C 1
ATOM 778 O O . PHE A 1 101 ? -4.495 0.781 1.328 1.00 98.19 101 PHE A O 1
ATOM 785 N N . VAL A 1 102 ? -5.502 -0.396 2.967 1.00 98.25 102 VAL A N 1
ATOM 786 C CA . VAL A 1 102 ? -6.754 0.358 2.957 1.00 98.25 102 VAL A CA 1
ATOM 787 C C . VAL A 1 102 ? -6.822 1.165 4.242 1.00 98.25 102 VAL A C 1
ATOM 789 O O . VAL A 1 102 ? -6.754 0.598 5.331 1.00 98.25 102 VAL A O 1
ATOM 792 N N . THR A 1 103 ? -6.960 2.479 4.123 1.00 98.38 103 THR A N 1
ATOM 793 C CA . THR A 1 103 ? -7.155 3.383 5.256 1.00 98.38 103 THR A CA 1
ATOM 794 C C . THR A 1 103 ? -8.610 3.818 5.311 1.00 98.38 103 THR A C 1
ATOM 796 O O . THR A 1 103 ? -9.089 4.561 4.450 1.00 98.38 103 THR A O 1
ATOM 799 N N . PHE A 1 104 ? -9.300 3.367 6.352 1.00 98.12 104 PHE A N 1
ATOM 800 C CA . PHE A 1 104 ? -10.635 3.822 6.711 1.00 98.12 104 PHE A CA 1
ATOM 801 C C . PHE A 1 104 ? -10.562 5.140 7.470 1.00 98.12 104 PHE A C 1
ATOM 803 O O . PHE A 1 104 ? -9.615 5.378 8.226 1.00 98.12 104 PHE A O 1
ATOM 810 N N . ASP A 1 105 ? -11.592 5.964 7.306 1.00 96.56 105 ASP A N 1
ATOM 811 C CA . ASP A 1 105 ? -11.769 7.148 8.138 1.00 96.56 105 ASP A CA 1
ATOM 812 C C . ASP A 1 105 ? -11.823 6.768 9.625 1.00 96.56 105 ASP A C 1
ATOM 814 O O . ASP A 1 105 ? -12.240 5.668 10.003 1.00 96.56 105 ASP A O 1
ATOM 818 N N . HIS A 1 106 ? -11.378 7.679 10.490 1.00 93.31 106 HIS A N 1
ATOM 819 C CA . HIS A 1 106 ? -11.567 7.499 11.926 1.00 93.31 106 HIS A CA 1
ATOM 820 C C . HIS A 1 106 ? -13.059 7.446 12.275 1.00 93.31 106 HIS A C 1
ATOM 822 O O . HIS A 1 106 ? -13.866 8.115 11.623 1.00 93.31 106 HIS A O 1
ATOM 828 N N . PRO A 1 107 ? -13.440 6.697 13.325 1.00 86.12 107 PRO A N 1
ATOM 829 C CA . PRO A 1 107 ? -14.782 6.812 13.875 1.00 86.12 107 PRO A CA 1
ATOM 830 C C . PRO A 1 107 ? -15.028 8.231 14.406 1.00 86.12 107 PRO A C 1
ATOM 832 O O . PRO A 1 107 ? -14.091 8.947 14.763 1.00 86.12 107 PRO A O 1
ATOM 835 N N . ASP A 1 108 ? -16.301 8.616 14.506 1.00 84.88 108 ASP A N 1
ATOM 836 C CA . ASP A 1 108 ? -16.693 9.917 15.048 1.00 84.88 108 ASP A CA 1
ATOM 837 C C . ASP A 1 108 ? -16.125 10.134 16.464 1.00 84.88 108 ASP A C 1
ATOM 839 O O . ASP A 1 108 ? -16.393 9.367 17.395 1.00 84.88 108 ASP A O 1
ATOM 843 N N . GLY A 1 109 ? -15.378 11.223 16.648 1.00 85.94 109 GLY A N 1
ATOM 844 C CA . GLY A 1 109 ? -14.789 11.598 17.933 1.00 85.94 109 GLY A CA 1
ATOM 845 C C . GLY A 1 109 ? -13.360 12.110 17.811 1.00 85.94 109 GLY A C 1
ATOM 846 O O . GLY A 1 109 ? -12.808 12.226 16.719 1.00 85.94 109 GLY A O 1
ATOM 847 N N . GLU A 1 110 ? -12.764 12.434 18.955 1.00 92.38 110 GLU A N 1
ATOM 848 C CA . GLU A 1 110 ? -11.326 12.690 19.046 1.00 92.38 110 GLU A CA 1
ATOM 849 C C . GLU A 1 110 ? -10.598 11.348 19.146 1.00 92.38 110 GLU A C 1
ATOM 851 O O . GLU A 1 110 ? -10.885 10.562 20.054 1.00 92.38 110 GLU A O 1
ATOM 856 N N . VAL A 1 111 ? -9.700 11.082 18.194 1.00 95.44 111 VAL A N 1
ATOM 857 C CA . VAL A 1 111 ? -8.933 9.836 18.101 1.00 95.44 111 VAL A CA 1
ATOM 858 C C . VAL A 1 111 ? -7.448 10.140 18.248 1.00 95.44 111 VAL A C 1
ATOM 860 O O . VAL A 1 111 ? -6.867 10.839 17.419 1.00 95.44 111 VAL A O 1
ATOM 863 N N . GLU A 1 112 ? -6.827 9.572 19.277 1.00 97.06 112 GLU A N 1
ATOM 864 C CA . GLU A 1 112 ? -5.385 9.645 19.516 1.00 97.06 112 GLU A CA 1
ATOM 865 C C . GLU A 1 112 ? -4.765 8.243 19.376 1.00 97.06 112 GLU A C 1
ATOM 867 O O . GLU A 1 112 ? -4.986 7.378 20.232 1.00 97.06 112 GLU A O 1
ATOM 872 N N . PRO A 1 113 ? -4.001 7.968 18.302 1.00 97.50 113 PRO A N 1
ATOM 873 C CA . PRO A 1 113 ? -3.335 6.682 18.120 1.00 97.50 113 PRO A CA 1
ATOM 874 C C . PRO A 1 113 ? -2.389 6.335 19.269 1.00 97.50 113 PRO A C 1
ATOM 876 O O . PRO A 1 113 ? -1.609 7.172 19.723 1.00 97.50 113 PRO A O 1
ATOM 879 N N . ILE A 1 114 ? -2.393 5.072 19.697 1.00 97.81 114 ILE A N 1
ATOM 880 C CA . ILE A 1 114 ? -1.408 4.578 20.659 1.00 97.81 114 ILE A CA 1
ATOM 881 C C . ILE A 1 114 ? -0.205 4.045 19.879 1.00 97.81 114 ILE A C 1
ATOM 883 O O . ILE A 1 114 ? -0.326 3.123 19.067 1.00 97.81 114 ILE A O 1
ATOM 887 N N . GLU A 1 115 ? 0.972 4.597 20.156 1.00 97.56 115 GLU A N 1
ATOM 888 C CA . GLU A 1 115 ? 2.242 4.171 19.565 1.00 97.56 115 GLU A CA 1
ATOM 889 C C . GLU A 1 115 ? 3.028 3.252 20.512 1.00 97.56 115 GLU A C 1
ATOM 891 O O . GLU A 1 115 ? 2.940 3.331 21.742 1.00 97.56 115 GLU A O 1
ATOM 896 N N . ARG A 1 116 ? 3.837 2.362 19.934 1.00 95.88 116 ARG A N 1
ATOM 897 C CA . ARG A 1 116 ? 4.860 1.612 20.668 1.00 95.88 116 ARG A CA 1
ATOM 898 C C . ARG A 1 116 ? 6.039 2.522 21.012 1.00 95.88 116 ARG A C 1
ATOM 900 O O . ARG A 1 116 ? 6.192 3.622 20.496 1.00 95.88 116 ARG A O 1
ATOM 907 N N . ALA A 1 117 ? 6.941 2.012 21.849 1.00 96.38 117 ALA A N 1
ATOM 908 C CA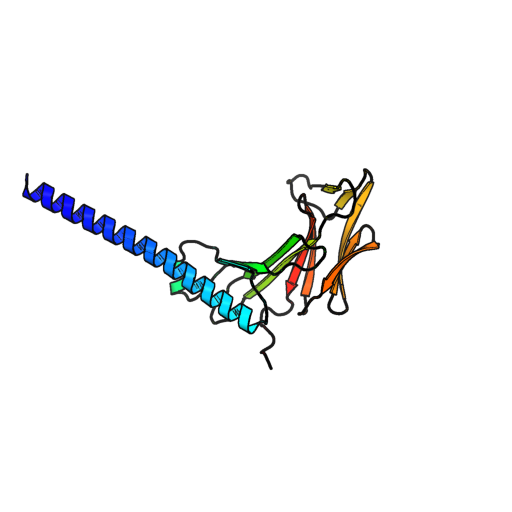 . ALA A 1 117 ? 8.147 2.733 22.259 1.00 96.38 117 ALA A CA 1
ATOM 909 C C . ALA A 1 117 ? 9.090 3.112 21.097 1.00 96.38 117 ALA A C 1
ATOM 911 O O . ALA A 1 117 ? 9.916 4.006 21.259 1.00 96.38 117 ALA A O 1
ATOM 912 N N . ASP A 1 118 ? 8.993 2.432 19.953 1.00 95.25 118 ASP A N 1
ATOM 913 C CA . ASP A 1 118 ? 9.764 2.722 18.740 1.00 95.25 118 ASP A CA 1
ATOM 914 C C . ASP A 1 118 ? 9.068 3.717 17.789 1.00 95.25 118 ASP A C 1
ATOM 916 O O . ASP A 1 118 ? 9.602 3.999 16.717 1.00 95.25 118 ASP A O 1
ATOM 920 N N . GLY A 1 119 ? 7.905 4.256 18.174 1.00 93.88 119 GLY A N 1
ATOM 921 C CA . GLY A 1 119 ? 7.096 5.166 17.358 1.00 93.88 119 GLY A CA 1
ATOM 922 C C . GLY A 1 119 ? 6.221 4.466 16.315 1.00 93.88 119 GLY A C 1
ATOM 923 O O . GLY A 1 119 ? 5.584 5.132 15.504 1.00 93.88 119 GLY A O 1
ATOM 924 N N . SER A 1 120 ? 6.181 3.128 16.289 1.00 94.31 120 SER A N 1
ATOM 925 C CA . SER A 1 120 ? 5.254 2.407 15.414 1.00 94.31 120 SER A CA 1
ATOM 926 C C . SER A 1 120 ? 3.828 2.456 15.958 1.00 94.31 120 SER A C 1
ATOM 928 O O . SER A 1 120 ? 3.591 2.254 17.152 1.00 94.31 120 SER A O 1
ATOM 930 N N . PHE A 1 121 ? 2.860 2.661 15.069 1.00 96.88 121 PHE A N 1
ATOM 931 C CA . PHE A 1 121 ? 1.445 2.609 15.418 1.00 96.88 121 PHE A CA 1
ATOM 932 C C . PHE A 1 121 ? 1.009 1.199 15.852 1.00 96.88 121 PHE A C 1
ATOM 934 O O . PHE A 1 121 ? 1.531 0.177 15.384 1.00 96.88 121 PHE A O 1
ATOM 941 N N . THR A 1 122 ? 0.051 1.145 16.776 1.00 98.00 122 THR A N 1
ATOM 942 C CA . THR A 1 122 ? -0.596 -0.094 17.233 1.00 98.00 122 THR A CA 1
ATOM 943 C C . THR A 1 122 ? -1.992 -0.234 16.635 1.00 98.00 122 THR A C 1
ATOM 945 O O . THR A 1 122 ? -2.469 0.644 15.924 1.00 98.00 122 THR A O 1
ATOM 948 N N . ASP A 1 123 ? -2.658 -1.339 16.942 1.00 97.94 123 ASP A N 1
ATOM 949 C CA . ASP A 1 123 ? -4.072 -1.580 16.650 1.00 97.94 123 ASP A CA 1
ATOM 950 C C . ASP A 1 123 ? -5.023 -0.799 17.577 1.00 97.94 123 ASP A C 1
ATOM 952 O O . ASP A 1 123 ? -6.236 -0.948 17.484 1.00 97.94 123 ASP A O 1
ATOM 956 N N . SER A 1 124 ? -4.502 0.018 18.494 1.00 98.06 124 SER A N 1
ATOM 957 C CA . SER A 1 124 ? -5.285 0.682 19.531 1.00 98.06 124 SER A CA 1
ATOM 958 C C . SER A 1 124 ? -5.183 2.206 19.444 1.00 98.06 124 SER A C 1
ATOM 960 O O . SER A 1 124 ? -4.143 2.756 19.076 1.00 98.06 124 SER A O 1
ATOM 962 N N . ALA A 1 125 ? -6.239 2.894 19.868 1.00 97.81 125 ALA A N 1
ATOM 963 C CA . ALA A 1 125 ? -6.271 4.347 20.024 1.00 97.81 125 ALA A CA 1
ATOM 964 C C . ALA A 1 125 ? -7.113 4.745 21.244 1.00 97.81 125 ALA A C 1
ATOM 966 O O . ALA A 1 125 ? -7.980 3.987 21.676 1.00 97.81 125 ALA A O 1
ATOM 967 N N . GLU A 1 126 ? -6.873 5.930 21.793 1.00 97.69 126 GLU A N 1
ATOM 968 C CA . GLU A 1 126 ? -7.820 6.584 22.696 1.00 97.69 126 GLU A CA 1
ATOM 969 C C . GLU A 1 126 ? -8.894 7.271 21.850 1.00 97.69 126 GLU A C 1
ATOM 971 O O . GLU A 1 126 ? -8.587 8.128 21.024 1.00 97.69 126 GLU A O 1
ATOM 976 N N . VAL A 1 127 ? -10.156 6.890 22.040 1.00 95.94 127 VAL A N 1
ATOM 977 C CA . VAL A 1 127 ? -11.313 7.482 21.362 1.00 95.94 127 VAL A CA 1
ATOM 978 C C . VAL A 1 127 ? -12.192 8.131 22.417 1.00 95.94 127 VAL A C 1
ATOM 980 O O . VAL A 1 127 ? -12.733 7.452 23.292 1.00 95.94 127 VAL A O 1
ATOM 983 N N . ASN A 1 128 ? -12.311 9.458 22.369 1.00 93.62 128 ASN A N 1
ATOM 984 C CA . ASN A 1 128 ? -13.011 10.250 23.388 1.00 93.62 128 ASN A CA 1
ATOM 985 C C . ASN A 1 128 ? -12.544 9.922 24.831 1.00 93.62 128 ASN A C 1
ATOM 987 O O . ASN A 1 128 ? -13.347 9.880 25.766 1.00 93.62 128 ASN A O 1
ATOM 991 N N . GLY A 1 129 ? -11.243 9.659 25.005 1.00 93.31 129 GLY A N 1
ATOM 992 C CA . GLY A 1 129 ? -10.613 9.344 26.295 1.00 93.31 129 GLY A CA 1
ATOM 993 C C . GLY A 1 129 ? -10.832 7.917 26.812 1.00 93.31 129 GLY A C 1
ATOM 994 O O . GLY A 1 129 ? -10.651 7.678 28.008 1.00 93.31 129 GLY A O 1
ATOM 995 N N . SER A 1 130 ? -11.286 6.992 25.961 1.00 95.75 130 SER A N 1
ATOM 996 C CA . SER A 1 130 ? -11.303 5.557 26.260 1.00 95.75 130 SER A CA 1
ATOM 997 C C . SER A 1 130 ? -10.495 4.778 25.233 1.00 95.75 130 SER A C 1
ATOM 999 O O . SER A 1 130 ? -10.674 4.958 24.029 1.00 95.75 130 SER A O 1
ATOM 1001 N N . LYS A 1 131 ? -9.664 3.849 25.706 1.00 97.19 131 LYS A N 1
ATOM 1002 C CA . LYS A 1 131 ? -8.928 2.941 24.831 1.00 97.19 131 LYS A CA 1
ATOM 1003 C C . LYS A 1 131 ? -9.883 2.024 24.064 1.00 97.19 131 LYS A C 1
ATOM 1005 O O . LYS A 1 131 ? -10.627 1.267 24.681 1.00 97.19 131 LYS A O 1
ATOM 1010 N N . VAL A 1 132 ? -9.755 2.038 22.743 1.00 97.62 132 VAL A N 1
ATOM 1011 C CA . VAL A 1 132 ? -10.449 1.170 21.786 1.00 97.62 132 VAL A CA 1
ATOM 1012 C C . VAL A 1 132 ? -9.418 0.351 21.016 1.00 97.62 132 VAL A C 1
ATOM 1014 O O . VAL A 1 132 ? -8.364 0.871 20.639 1.00 97.62 132 VAL A O 1
ATOM 1017 N N . THR A 1 133 ? -9.715 -0.927 20.781 1.00 98.19 133 THR A N 1
ATOM 1018 C CA . THR A 1 133 ? -8.901 -1.822 19.945 1.00 98.19 133 THR A CA 1
ATOM 1019 C C . THR A 1 133 ? -9.592 -2.055 18.610 1.00 98.19 133 THR A C 1
ATOM 1021 O O . THR A 1 133 ? -10.765 -2.431 18.565 1.00 98.19 133 THR A O 1
ATOM 1024 N N . PHE A 1 134 ? -8.857 -1.854 17.524 1.00 98.19 134 PHE A N 1
ATOM 1025 C CA . PHE A 1 134 ? -9.338 -2.058 16.170 1.00 98.19 134 PHE A CA 1
ATOM 1026 C C . PHE A 1 134 ? -8.876 -3.402 15.628 1.00 98.19 134 PHE A C 1
ATOM 1028 O O . PHE A 1 134 ? -7.749 -3.838 15.850 1.00 98.19 134 PHE A O 1
ATOM 1035 N N . SER A 1 135 ? -9.750 -4.052 14.878 1.00 98.25 135 SER A N 1
ATOM 1036 C CA . SER A 1 135 ? -9.426 -5.260 14.130 1.00 98.25 135 SER A CA 1
ATOM 1037 C C . SER A 1 135 ? -10.104 -5.220 12.772 1.00 98.25 135 SER A C 1
ATOM 1039 O O . SER A 1 135 ? -10.999 -4.408 12.533 1.00 98.25 135 SER A O 1
ATOM 1041 N N . ALA A 1 136 ? -9.682 -6.102 11.878 1.00 98.12 136 ALA A N 1
ATOM 1042 C CA . ALA A 1 136 ? -10.326 -6.279 10.595 1.00 98.12 136 ALA A CA 1
ATOM 1043 C C . ALA A 1 136 ? -10.444 -7.761 10.255 1.00 98.12 136 ALA A C 1
ATOM 1045 O O . ALA A 1 136 ? -9.623 -8.569 10.694 1.00 98.12 136 ALA A O 1
ATOM 1046 N N . ASP A 1 137 ? -11.466 -8.092 9.478 1.00 97.50 137 ASP A N 1
ATOM 1047 C CA . ASP A 1 137 ? -11.683 -9.431 8.944 1.00 97.50 137 ASP A CA 1
ATOM 1048 C C . ASP A 1 137 ? -12.218 -9.346 7.514 1.00 97.50 137 ASP A C 1
ATOM 1050 O O . ASP A 1 137 ? -12.799 -8.329 7.119 1.00 97.50 137 ASP A O 1
ATOM 1054 N N . VAL A 1 138 ? -12.008 -10.412 6.747 1.00 96.19 138 VAL A N 1
ATOM 1055 C CA . VAL A 1 138 ? -12.516 -10.542 5.382 1.00 96.19 138 VAL A CA 1
ATOM 1056 C C . VAL A 1 138 ? -13.472 -11.723 5.334 1.00 96.19 138 VAL A C 1
ATOM 1058 O O . VAL A 1 138 ? -13.082 -12.866 5.559 1.00 96.19 138 VAL A O 1
ATOM 1061 N N . ALA A 1 139 ? -14.738 -11.436 5.045 1.00 91.12 139 ALA A N 1
ATOM 1062 C CA . ALA A 1 139 ? -15.795 -12.431 4.931 1.00 91.12 139 ALA A CA 1
ATOM 1063 C C . ALA A 1 139 ? -16.813 -11.991 3.877 1.00 91.12 139 ALA A C 1
ATOM 1065 O O . ALA A 1 139 ? -17.099 -10.800 3.757 1.00 91.12 139 ALA A O 1
ATOM 1066 N N . ASP A 1 140 ? -17.370 -12.950 3.134 1.00 89.00 140 ASP A N 1
ATOM 1067 C CA . ASP A 1 140 ? -18.398 -12.709 2.112 1.00 89.00 140 ASP A CA 1
ATOM 1068 C C . ASP A 1 140 ? -18.017 -11.576 1.131 1.00 89.00 140 ASP A C 1
ATOM 1070 O O . ASP A 1 140 ? -18.789 -10.636 0.921 1.00 89.00 140 ASP A O 1
ATOM 1074 N N . ASP A 1 141 ? -16.798 -11.639 0.578 1.00 91.25 141 ASP A N 1
ATOM 1075 C CA . ASP A 1 141 ? -16.233 -10.654 -0.363 1.00 91.25 141 ASP A CA 1
ATOM 1076 C C . ASP A 1 141 ? -16.174 -9.220 0.191 1.00 91.25 141 ASP A C 1
ATOM 1078 O O . ASP A 1 141 ? -16.240 -8.227 -0.541 1.00 91.25 141 ASP A O 1
ATOM 1082 N N . ARG A 1 142 ? -16.069 -9.081 1.517 1.00 95.81 142 ARG A N 1
ATOM 1083 C CA . ARG A 1 142 ? -16.021 -7.785 2.195 1.00 95.81 142 ARG A CA 1
ATOM 1084 C C . ARG A 1 142 ? -14.915 -7.732 3.218 1.00 95.81 142 ARG A C 1
ATOM 1086 O O . ARG A 1 142 ? -14.808 -8.601 4.075 1.00 95.81 142 ARG A O 1
ATOM 1093 N N . LEU A 1 143 ? -14.159 -6.643 3.175 1.00 97.38 143 LEU A N 1
ATOM 1094 C CA . LEU A 1 143 ? -13.305 -6.242 4.279 1.00 97.38 143 LEU A CA 1
ATOM 1095 C C . LEU A 1 143 ? -14.153 -5.453 5.274 1.00 97.38 143 LEU A C 1
ATOM 1097 O O . LEU A 1 143 ? -14.718 -4.423 4.905 1.00 97.38 143 LEU A O 1
ATOM 1101 N N . GLN A 1 144 ? -14.211 -5.900 6.525 1.00 97.44 144 GLN A N 1
ATOM 1102 C CA . GLN A 1 144 ? -14.907 -5.216 7.610 1.00 97.44 144 GLN A CA 1
ATOM 1103 C C . GLN A 1 144 ? -13.933 -4.841 8.727 1.00 97.44 144 GLN A C 1
ATOM 1105 O O . GLN A 1 144 ? -13.120 -5.656 9.156 1.00 97.44 144 GLN A O 1
ATOM 1110 N N . VAL A 1 145 ? -14.037 -3.603 9.209 1.00 97.69 145 VAL A N 1
ATOM 1111 C CA . VAL A 1 145 ? -13.270 -3.078 10.343 1.00 97.69 145 VAL A CA 1
ATOM 1112 C C . VAL A 1 145 ? -14.164 -3.009 11.570 1.00 97.69 145 VAL A C 1
ATOM 1114 O O . VAL A 1 145 ? -15.324 -2.589 11.494 1.00 97.69 145 VAL A O 1
ATOM 1117 N N . PHE A 1 146 ? -13.602 -3.376 12.715 1.00 97.12 146 PHE A N 1
ATOM 1118 C CA .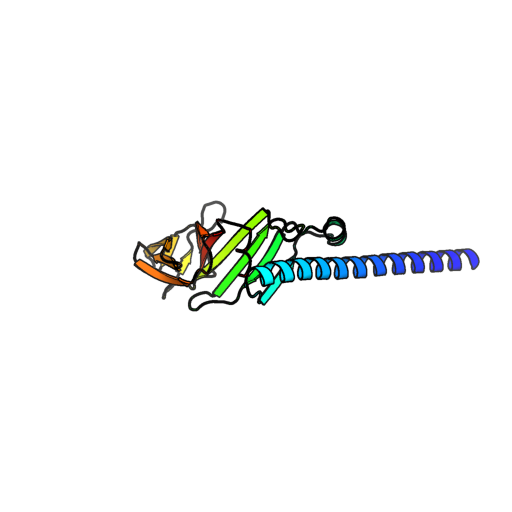 PHE A 1 146 ? -14.268 -3.409 14.005 1.00 97.12 146 PHE A CA 1
ATOM 1119 C C . PHE A 1 146 ? -13.536 -2.526 15.013 1.00 97.12 146 PHE A C 1
ATOM 1121 O O . PHE A 1 146 ? -12.311 -2.480 15.020 1.00 97.12 146 PHE A O 1
ATOM 1128 N N . ALA A 1 147 ? -14.296 -1.881 15.892 1.00 96.62 147 ALA A N 1
ATOM 1129 C CA . ALA A 1 147 ? -13.837 -1.190 17.090 1.00 96.62 147 ALA A CA 1
ATOM 1130 C C . ALA A 1 147 ? -14.423 -1.920 18.308 1.00 96.62 147 ALA A C 1
ATOM 1132 O O . ALA A 1 147 ? -15.645 -1.990 18.457 1.00 96.62 147 ALA A O 1
ATOM 1133 N N . ASP A 1 148 ? -13.574 -2.547 19.124 1.00 96.00 148 ASP A N 1
ATOM 1134 C CA . ASP A 1 148 ? -13.970 -3.425 20.238 1.00 96.00 148 ASP A CA 1
ATOM 1135 C C . ASP A 1 148 ? -15.039 -4.470 19.838 1.00 96.00 148 ASP A C 1
ATOM 1137 O O . ASP A 1 148 ? -15.995 -4.753 20.563 1.00 96.00 148 ASP A O 1
ATOM 1141 N N . GLY A 1 149 ? -14.894 -5.031 18.631 1.00 94.81 149 GLY A N 1
ATOM 1142 C CA . GLY A 1 149 ? -15.807 -6.028 18.060 1.00 94.81 149 GLY A CA 1
ATOM 1143 C C . GLY A 1 149 ? -17.088 -5.464 17.433 1.00 94.81 149 GLY A C 1
ATOM 1144 O O . GLY A 1 149 ? -17.867 -6.227 16.866 1.00 94.81 149 GLY A O 1
ATOM 1145 N N . SER A 1 150 ? -17.314 -4.149 17.486 1.00 94.50 150 SER A N 1
ATOM 1146 C CA . SER A 1 150 ? -18.435 -3.490 16.804 1.00 94.50 150 SER A CA 1
ATOM 1147 C C . SER A 1 150 ? -18.013 -3.013 15.418 1.00 94.50 150 SER A C 1
ATOM 1149 O O . SER A 1 150 ? -17.025 -2.295 15.294 1.00 94.50 150 SER A O 1
ATOM 1151 N N . ALA A 1 151 ? -18.751 -3.390 14.371 1.00 94.50 151 ALA A N 1
ATOM 1152 C CA . ALA A 1 151 ? -18.437 -2.980 13.003 1.00 94.50 151 ALA A CA 1
ATOM 1153 C C . ALA A 1 151 ? -18.504 -1.448 12.851 1.00 94.50 151 ALA A C 1
ATOM 1155 O O . ALA A 1 151 ? -19.500 -0.829 13.224 1.00 94.50 151 ALA A O 1
ATOM 1156 N N . THR A 1 152 ? -17.451 -0.855 12.288 1.00 93.81 152 THR A N 1
ATOM 1157 C CA . THR A 1 152 ? -17.313 0.601 12.102 1.00 93.81 152 THR A CA 1
ATOM 1158 C C . THR A 1 152 ? -17.094 1.010 10.646 1.00 93.81 152 THR A C 1
ATOM 1160 O O . THR A 1 152 ? -17.304 2.170 10.308 1.00 93.81 152 THR A O 1
ATOM 1163 N N . GLY A 1 153 ? -16.693 0.085 9.773 1.00 93.88 153 GLY A N 1
ATOM 1164 C CA . GLY A 1 153 ? -16.439 0.369 8.363 1.00 93.88 153 GLY A CA 1
ATOM 1165 C C . GLY A 1 153 ? -16.398 -0.909 7.541 1.00 93.88 153 GLY A C 1
ATOM 1166 O O . GLY A 1 153 ? -16.111 -1.981 8.074 1.00 93.88 153 GLY A O 1
ATOM 1167 N N . GLN A 1 154 ? -16.717 -0.806 6.254 1.00 96.56 154 GLN A N 1
ATOM 1168 C CA . GLN A 1 154 ? -16.602 -1.929 5.329 1.00 96.56 154 GLN A CA 1
ATO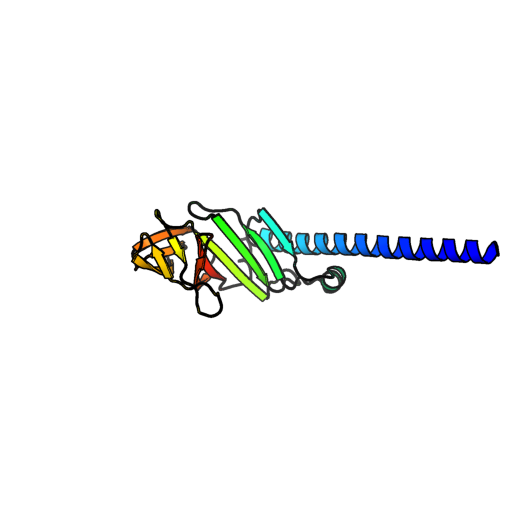M 1169 C C . GLN A 1 154 ? -16.379 -1.460 3.894 1.00 96.56 154 GLN A C 1
ATOM 1171 O O . GLN A 1 154 ? -16.879 -0.402 3.511 1.00 96.56 154 GLN A O 1
ATOM 1176 N N . ILE A 1 155 ? -15.700 -2.286 3.104 1.00 96.44 155 ILE A N 1
ATOM 1177 C CA . ILE A 1 155 ? -15.590 -2.138 1.650 1.00 96.44 155 ILE A CA 1
ATOM 1178 C C . ILE A 1 155 ? -15.782 -3.485 0.958 1.00 96.44 155 ILE A C 1
ATOM 1180 O O . ILE A 1 155 ? -15.649 -4.539 1.583 1.00 96.44 155 ILE A O 1
ATOM 1184 N N . GLU A 1 156 ? -16.077 -3.445 -0.337 1.00 95.00 156 GLU A N 1
ATOM 1185 C CA . GLU A 1 156 ? -16.141 -4.647 -1.164 1.00 95.00 156 GLU A CA 1
ATOM 1186 C C . GLU A 1 156 ? -14.741 -5.041 -1.650 1.00 95.00 156 GLU A C 1
ATOM 1188 O O . GLU A 1 156 ? -13.907 -4.189 -1.984 1.00 95.00 156 GLU A O 1
ATOM 1193 N N . MET A 1 157 ? -14.501 -6.349 -1.687 1.00 91.50 157 MET A N 1
ATOM 1194 C CA . MET A 1 157 ? -13.285 -6.981 -2.179 1.00 91.50 157 MET A CA 1
ATOM 1195 C C . MET A 1 157 ? -13.625 -7.787 -3.430 1.00 91.50 157 MET A C 1
ATOM 1197 O O . MET A 1 157 ? -14.475 -8.665 -3.401 1.00 91.50 157 MET A O 1
ATOM 1201 N N . LYS A 1 158 ? -12.953 -7.490 -4.546 1.00 86.44 158 LYS A N 1
ATOM 1202 C CA . LYS A 1 158 ? -13.135 -8.227 -5.810 1.00 86.44 158 LYS A CA 1
ATOM 1203 C C . LYS A 1 158 ? -12.332 -9.534 -5.881 1.00 86.44 158 LYS 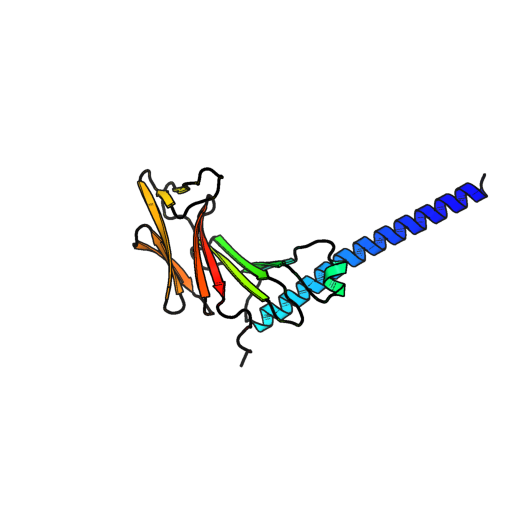A C 1
ATOM 1205 O O . LYS A 1 158 ? -12.493 -10.291 -6.831 1.00 86.44 158 LYS A O 1
ATOM 1210 N N . GLN A 1 159 ? -11.401 -9.737 -4.954 1.00 86.69 159 GLN A N 1
ATOM 1211 C CA . GLN A 1 159 ? -10.443 -10.838 -4.969 1.00 86.69 159 GLN A CA 1
ATOM 1212 C C . GLN A 1 159 ? -10.198 -11.331 -3.546 1.00 86.69 159 GLN A C 1
ATOM 1214 O O . GLN A 1 159 ? -10.316 -10.555 -2.591 1.00 86.69 159 GLN A O 1
ATOM 1219 N N . ASP A 1 160 ? -9.809 -12.599 -3.446 1.00 91.06 160 ASP A N 1
ATOM 1220 C CA . ASP A 1 160 ? -9.462 -13.244 -2.188 1.00 91.06 160 ASP A CA 1
ATOM 1221 C C . ASP A 1 160 ? -8.195 -12.619 -1.590 1.00 91.06 160 ASP A C 1
ATOM 1223 O O . ASP A 1 160 ? -7.146 -12.499 -2.236 1.00 91.06 160 ASP A O 1
ATOM 1227 N N . VAL A 1 161 ? -8.312 -12.201 -0.333 1.00 94.44 161 VAL A N 1
ATOM 1228 C CA . VAL A 1 161 ? -7.241 -11.553 0.420 1.00 94.44 161 VAL A CA 1
ATOM 1229 C C . VAL A 1 161 ? -7.208 -12.066 1.853 1.00 94.44 161 VAL A C 1
ATOM 1231 O O . VAL A 1 161 ? -8.235 -12.363 2.463 1.00 94.44 161 VAL A O 1
ATOM 1234 N N . THR A 1 162 ? -6.016 -12.049 2.433 1.00 96.19 162 THR A N 1
ATOM 1235 C CA . THR A 1 162 ? -5.783 -12.317 3.848 1.00 96.19 162 THR A CA 1
ATOM 1236 C C . THR A 1 162 ? -5.406 -11.026 4.576 1.00 96.19 162 THR A C 1
ATOM 1238 O O . THR A 1 162 ? -4.462 -10.336 4.185 1.00 96.19 162 THR A O 1
ATOM 1241 N N . VAL A 1 163 ? -6.080 -10.725 5.691 1.00 97.75 163 VAL A N 1
ATOM 1242 C CA . VAL A 1 163 ? -5.687 -9.631 6.597 1.00 97.75 163 VAL A CA 1
ATOM 1243 C C . VAL A 1 163 ? -4.379 -9.997 7.300 1.00 97.75 163 VAL A C 1
ATOM 1245 O O . VAL A 1 163 ? -4.289 -11.016 7.987 1.00 97.75 163 VAL A O 1
ATOM 1248 N N . LYS A 1 164 ? -3.352 -9.159 7.145 1.00 97.94 164 LYS A N 1
ATOM 1249 C CA . LYS A 1 164 ? -2.050 -9.325 7.815 1.00 97.94 164 LYS A CA 1
ATOM 1250 C C . LYS A 1 164 ? -1.925 -8.486 9.074 1.00 97.94 164 LYS A C 1
ATOM 1252 O O . LYS A 1 164 ? -1.217 -8.883 9.999 1.00 97.94 164 LYS A O 1
ATOM 1257 N N . GLY A 1 165 ? -2.618 -7.353 9.130 1.00 97.12 165 GLY A N 1
ATOM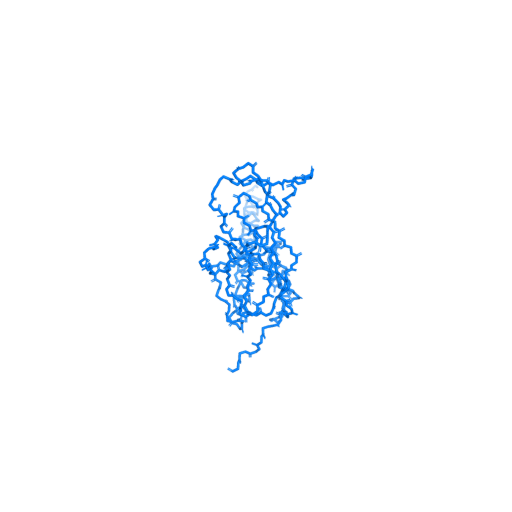 1258 C CA . GLY A 1 165 ? -2.555 -6.469 10.280 1.00 97.12 165 GLY A CA 1
ATOM 1259 C C . GLY A 1 165 ? -3.547 -5.320 10.223 1.00 97.12 165 GLY A C 1
ATOM 1260 O O . GLY A 1 165 ? -4.106 -4.985 9.179 1.00 97.12 165 GLY A O 1
ATOM 1261 N N . THR A 1 166 ? -3.736 -4.699 11.380 1.00 98.06 166 THR A N 1
ATOM 1262 C CA . THR A 1 166 ? -4.511 -3.471 11.545 1.00 98.06 166 THR A CA 1
ATOM 1263 C C . THR A 1 166 ? -3.701 -2.514 12.409 1.00 98.06 166 THR A C 1
ATOM 1265 O O . THR A 1 166 ? -3.077 -2.930 13.386 1.00 98.06 166 THR A O 1
ATOM 1268 N N . ALA A 1 167 ? -3.685 -1.237 12.041 1.00 98.00 167 ALA A N 1
ATOM 1269 C CA . ALA A 1 167 ? -3.041 -0.185 12.811 1.00 98.00 167 ALA A CA 1
ATOM 1270 C C . ALA A 1 167 ? -3.859 1.104 12.742 1.00 98.00 167 ALA A C 1
ATOM 1272 O O . ALA A 1 167 ? -4.376 1.463 11.688 1.00 98.00 167 ALA A O 1
ATOM 1273 N N . VAL A 1 168 ? -3.947 1.836 13.846 1.00 98.00 168 VAL A N 1
ATOM 1274 C CA . VAL A 1 168 ? -4.566 3.163 13.875 1.00 98.00 168 VAL A CA 1
ATOM 1275 C C . VAL A 1 168 ? -3.471 4.204 13.747 1.00 98.00 168 VAL A C 1
ATOM 1277 O O . VAL A 1 168 ? -2.518 4.207 14.516 1.00 98.00 168 VAL A O 1
ATOM 1280 N N . THR A 1 169 ? -3.599 5.089 12.769 1.00 97.25 169 THR A N 1
ATOM 1281 C CA . THR A 1 169 ? -2.641 6.165 12.496 1.00 97.25 169 THR A CA 1
ATOM 1282 C C . THR A 1 169 ? -3.322 7.518 12.631 1.00 97.25 169 THR A C 1
ATOM 1284 O O . THR A 1 169 ? -4.540 7.597 12.780 1.00 97.25 169 THR A O 1
ATOM 1287 N N . ASN A 1 170 ? -2.560 8.602 12.488 1.00 95.50 170 ASN A N 1
ATOM 1288 C CA . ASN A 1 170 ? -3.124 9.954 12.434 1.00 95.50 170 ASN A CA 1
ATOM 1289 C C . ASN A 1 170 ? -4.049 10.188 11.224 1.00 95.50 170 ASN A C 1
ATOM 1291 O O . ASN A 1 170 ? -4.795 11.159 11.222 1.00 95.50 170 ASN A O 1
ATOM 1295 N N . ALA A 1 171 ? -3.989 9.339 10.192 1.00 95.94 171 ALA A N 1
ATOM 1296 C CA . ALA A 1 171 ? -4.809 9.470 8.987 1.00 95.94 171 ALA A CA 1
ATOM 1297 C C . ALA A 1 171 ? -6.088 8.616 9.015 1.00 95.94 171 ALA A C 1
ATOM 1299 O O . ALA A 1 171 ? -6.973 8.830 8.191 1.00 95.94 171 ALA A O 1
ATOM 1300 N N . GLY A 1 172 ? -6.178 7.630 9.909 1.00 97.31 172 GLY A N 1
ATOM 1301 C CA . GLY A 1 172 ? -7.274 6.665 9.903 1.00 97.31 172 GLY A CA 1
ATOM 1302 C C . GLY A 1 172 ? -6.875 5.288 10.423 1.00 97.31 172 GLY A C 1
ATOM 1303 O O . GLY A 1 172 ? -5.758 5.092 10.918 1.00 97.31 172 GLY A O 1
ATOM 1304 N N . VAL A 1 173 ? -7.785 4.327 10.276 1.00 98.19 173 VAL A N 1
ATOM 1305 C CA . VAL A 1 173 ? -7.545 2.909 10.579 1.00 98.19 173 VAL A CA 1
ATOM 1306 C C . VAL A 1 173 ? -7.029 2.221 9.321 1.00 98.19 173 VAL A C 1
ATOM 1308 O O . VAL A 1 173 ? -7.756 2.067 8.344 1.00 98.19 173 VAL A O 1
ATOM 1311 N N . VAL A 1 174 ? -5.763 1.822 9.339 1.00 98.31 174 VAL A N 1
ATOM 1312 C CA . VAL A 1 174 ? -5.083 1.145 8.235 1.00 98.31 174 VAL A CA 1
ATOM 1313 C C . VAL A 1 174 ? -5.220 -0.360 8.403 1.00 98.31 174 VAL A C 1
ATOM 1315 O O . VAL A 1 174 ? -4.881 -0.907 9.453 1.00 98.31 174 VAL A O 1
ATOM 1318 N N . VAL A 1 175 ? -5.658 -1.034 7.348 1.00 98.50 175 VAL A N 1
ATOM 1319 C CA . VAL A 1 175 ? -5.655 -2.491 7.242 1.00 98.50 175 VAL A CA 1
ATOM 1320 C C . VAL A 1 175 ? -4.658 -2.906 6.171 1.00 98.50 175 VAL A C 1
ATOM 1322 O O . VAL A 1 175 ? -4.717 -2.423 5.042 1.00 98.50 175 VAL A O 1
ATOM 1325 N N . GLU A 1 176 ? -3.751 -3.808 6.536 1.00 98.44 176 GLU A N 1
ATOM 1326 C CA . GLU A 1 176 ? -2.835 -4.466 5.609 1.00 98.44 176 GLU A CA 1
ATOM 1327 C C . GLU A 1 176 ? -3.444 -5.784 5.132 1.00 98.44 176 GLU A C 1
ATOM 1329 O O . GLU A 1 176 ? -3.823 -6.643 5.935 1.00 98.44 176 GLU A O 1
ATOM 1334 N N . LEU A 1 177 ? -3.497 -5.941 3.816 1.00 97.75 177 LEU A N 1
ATOM 1335 C CA . LEU A 1 177 ? -4.004 -7.105 3.109 1.00 97.75 177 LEU A CA 1
ATOM 1336 C C . LEU A 1 177 ? -2.895 -7.693 2.239 1.00 97.75 177 LEU A C 1
ATOM 1338 O O . LEU A 1 177 ? -2.126 -6.961 1.617 1.00 97.75 177 LEU A O 1
ATOM 1342 N N . GLU A 1 178 ? -2.861 -9.011 2.119 1.00 96.62 178 GLU A N 1
ATOM 1343 C CA . GLU A 1 178 ? -2.090 -9.715 1.093 1.00 96.62 178 GLU A CA 1
ATOM 1344 C C . GLU A 1 178 ? -3.067 -10.479 0.208 1.00 96.62 178 GLU A C 1
ATOM 1346 O O . GLU A 1 178 ? -3.976 -11.121 0.730 1.00 96.62 178 GLU A O 1
ATOM 1351 N N . TYR A 1 179 ? -2.896 -10.397 -1.107 1.00 94.12 179 TYR A N 1
ATOM 1352 C CA . TYR A 1 179 ? -3.710 -11.187 -2.027 1.00 94.12 179 TYR A CA 1
ATOM 1353 C C . TYR A 1 179 ? -3.255 -12.640 -1.991 1.00 94.12 179 TYR A C 1
ATOM 1355 O O . TYR A 1 179 ? -2.053 -12.920 -2.008 1.00 94.12 179 TYR A O 1
ATOM 1363 N N . ASP A 1 180 ? -4.217 -13.559 -1.975 1.00 90.56 180 ASP A N 1
ATOM 1364 C CA . ASP A 1 180 ? -3.928 -14.994 -1.913 1.00 90.56 180 ASP A CA 1
ATOM 1365 C C . ASP A 1 180 ? -3.300 -15.504 -3.222 1.00 90.56 180 ASP A C 1
ATOM 1367 O O . ASP A 1 180 ? -2.540 -16.477 -3.224 1.00 90.56 180 ASP A O 1
ATOM 1371 N N . SER A 1 181 ? -3.572 -14.814 -4.333 1.00 87.81 181 SER A N 1
ATOM 1372 C CA . SER A 1 181 ? -2.885 -14.986 -5.608 1.00 87.81 181 SER A CA 1
ATOM 1373 C C . SER A 1 181 ? -2.394 -13.634 -6.129 1.00 87.81 181 SER A C 1
ATOM 1375 O O . SER A 1 181 ? -3.177 -12.686 -6.172 1.00 87.81 181 SER A O 1
ATOM 1377 N N . PRO A 1 182 ? -1.115 -13.516 -6.528 1.00 83.00 182 PRO A N 1
ATOM 1378 C CA . PRO A 1 182 ? -0.625 -12.329 -7.218 1.00 83.00 182 PRO A CA 1
ATOM 1379 C C . PRO A 1 182 ? -0.946 -12.359 -8.719 1.00 83.00 182 PRO A C 1
ATOM 1381 O O . PRO A 1 182 ? -0.747 -11.359 -9.406 1.00 83.00 182 PRO A O 1
ATOM 1384 N N . ASP A 1 183 ? -1.421 -13.505 -9.218 1.00 79.19 183 ASP A N 1
ATOM 1385 C CA . ASP A 1 183 ? -1.905 -13.662 -10.576 1.00 79.19 183 ASP A CA 1
ATOM 1386 C C . ASP A 1 183 ? -3.355 -13.223 -10.649 1.00 79.19 183 ASP A C 1
ATOM 1388 O O . ASP A 1 183 ? -4.205 -13.623 -9.850 1.00 79.19 183 ASP A O 1
ATOM 1392 N N . CYS A 1 184 ? -3.653 -12.442 -11.671 1.00 71.31 184 CYS A N 1
ATOM 1393 C CA . CYS A 1 184 ? -5.018 -12.038 -11.909 1.00 71.31 184 CYS A CA 1
ATOM 1394 C C . CYS A 1 184 ? -5.786 -13.202 -12.531 1.00 71.31 184 CYS A C 1
ATOM 1396 O O . CYS A 1 184 ? -5.262 -13.871 -13.432 1.00 71.31 184 CYS A O 1
ATOM 1398 N N . PRO A 1 185 ? -7.009 -13.500 -12.053 1.00 56.94 185 PRO A N 1
ATOM 1399 C CA . PRO A 1 185 ? -7.830 -14.512 -12.689 1.00 56.94 185 PRO A CA 1
ATOM 1400 C C . PRO A 1 185 ? -8.019 -14.077 -14.140 1.00 56.94 185 PRO A C 1
ATOM 1402 O O . PRO A 1 185 ? -8.542 -12.994 -14.390 1.00 56.94 185 PRO A O 1
ATOM 1405 N N . ALA A 1 186 ? -7.519 -14.884 -15.082 1.00 46.25 186 ALA A N 1
ATOM 1406 C CA . ALA A 1 186 ? -7.560 -14.551 -16.499 1.00 46.25 186 ALA A CA 1
ATOM 1407 C C . ALA A 1 186 ? -8.973 -14.087 -16.868 1.00 46.25 186 ALA A C 1
ATOM 1409 O O . ALA A 1 186 ? -9.935 -14.825 -16.633 1.00 46.25 186 ALA A O 1
ATOM 1410 N N . ALA A 1 187 ? -9.088 -12.867 -17.401 1.00 43.56 187 ALA A N 1
ATOM 1411 C CA . ALA A 1 187 ? -10.358 -12.338 -17.875 1.00 43.56 187 ALA A CA 1
ATOM 1412 C C . ALA A 1 187 ? -10.993 -13.368 -18.828 1.00 43.56 187 ALA A C 1
ATOM 1414 O O . ALA A 1 187 ? -10.375 -13.770 -19.818 1.00 43.56 187 ALA A O 1
ATOM 1415 N N . ALA A 1 188 ? -12.177 -13.861 -18.456 1.00 35.72 188 ALA A N 1
ATOM 1416 C CA . ALA A 1 188 ? -12.920 -14.873 -19.203 1.00 35.72 188 ALA A CA 1
ATOM 1417 C C . ALA A 1 188 ? -13.536 -14.311 -20.491 1.00 35.72 188 ALA A C 1
ATOM 1419 O O . ALA A 1 188 ? -13.982 -13.140 -20.479 1.00 35.72 188 ALA A O 1
#

Radius of gyration: 22.93 Å; chains: 1; bounding box: 64×44×56 Å

Foldseek 3Di:
DVVVVVVVVVVVVVVVVVVVVLVVLQVVLQVVLQVLVVVLCVQQVFDFPDKGQDDPSSNVQSVQQKGQWMWTWGDDDPQWDTKIKIFGIDHPSFGPWIKIKTFGAAAPADWAFDADPVRHFAQWIQGNNDIWGKDWDDDPQKIFIDTNNHTDDMDGHPADWDWPDWGQDPGGIMTMIIGPGRHRPGDD

Sequence (188 aa):
MKKAIIALVSTLCIIAAAIGALFVWEHQSKLALESQVEDFLDACDTDATSIDVHGRPYILYAMRDSADLTYVDLALQAGTNKDQLLVHRLSDSHADRLTRFVTFDHPDGEVEPIERADGSFTDSAEVNGSKVTFSADVADDRLQVFADGSATGQIEMKQDVTVKGTAVTNAGVVVELEYDSPDCPAAA